Protein AF-A0A1I7K9X9-F1 (afdb_monomer)

Sequence (242 aa):
MPTDGFVRMVQQILVDQAADRLVEQGVRVTVASLGDALRRDGGGAAKGVAVRDLGALLADWKCRRRYREHLAVLDLPEDLERVLATVATALAASRPHVGDGIETGSSGSDGDRHPAGWPTSTHDRLAAMADDIGALREQVAALSQSRSKPPKTKREGRKRGLAAVMARLFWDRMMQHFVEAIRKEGPKTASELLATLDADALEMAESAFERIDTSLIAEKVGERVRRKNYFRQTPDGRYDAL

Structure (mmCIF, N/CA/C/O backbone):
data_AF-A0A1I7K9X9-F1
#
_entry.id   AF-A0A1I7K9X9-F1
#
loop_
_atom_site.group_PDB
_atom_site.id
_atom_site.type_symbol
_atom_site.label_atom_id
_atom_site.label_alt_id
_atom_site.label_comp_id
_atom_site.label_asym_id
_atom_site.label_entity_id
_atom_site.label_seq_id
_atom_site.pdbx_PDB_ins_code
_atom_site.Cartn_x
_atom_site.Cartn_y
_atom_site.Cartn_z
_atom_site.occupancy
_atom_site.B_iso_or_equiv
_atom_site.auth_seq_id
_atom_site.auth_comp_id
_atom_site.auth_asym_id
_atom_site.auth_atom_id
_atom_site.pdbx_PDB_model_num
ATOM 1 N N . MET A 1 1 ? 25.439 36.319 -22.323 1.00 55.12 1 MET A N 1
ATOM 2 C CA . MET A 1 1 ? 25.864 34.914 -22.475 1.00 55.12 1 MET A CA 1
ATOM 3 C C . MET A 1 1 ? 25.050 34.093 -21.491 1.00 55.12 1 MET A C 1
ATOM 5 O O . MET A 1 1 ? 25.316 34.209 -20.300 1.00 55.12 1 MET A O 1
ATOM 9 N N . PRO A 1 2 ? 23.989 33.394 -21.927 1.00 54.31 2 PRO A N 1
ATOM 10 C CA . PRO A 1 2 ? 23.280 32.475 -21.045 1.00 54.31 2 PRO A CA 1
ATOM 11 C C . PRO A 1 2 ? 24.282 31.438 -20.535 1.00 54.31 2 PRO A C 1
ATOM 13 O O . PRO A 1 2 ? 25.062 30.882 -21.305 1.00 54.31 2 PRO A O 1
ATOM 16 N N . THR A 1 3 ? 24.326 31.269 -19.221 1.00 79.94 3 THR A N 1
ATOM 17 C CA . THR A 1 3 ? 25.227 30.337 -18.554 1.00 79.94 3 THR A CA 1
ATOM 18 C C . THR A 1 3 ? 24.854 28.914 -18.958 1.00 79.94 3 THR A C 1
ATOM 20 O O . THR A 1 3 ? 23.684 28.536 -18.918 1.00 79.94 3 THR A O 1
ATOM 23 N N . ASP A 1 4 ? 25.850 28.121 -19.344 1.00 85.12 4 ASP A N 1
ATOM 24 C CA . ASP A 1 4 ? 25.715 26.727 -19.799 1.00 85.12 4 ASP A CA 1
ATOM 25 C C . ASP A 1 4 ? 24.863 25.862 -18.835 1.00 85.12 4 ASP A C 1
ATOM 27 O O . ASP A 1 4 ? 24.072 25.007 -19.234 1.00 85.12 4 ASP A O 1
ATOM 31 N N . GLY A 1 5 ? 24.909 26.187 -17.537 1.00 85.88 5 GLY A N 1
ATOM 32 C CA . GLY A 1 5 ? 24.081 25.555 -16.508 1.00 85.88 5 GLY A CA 1
ATOM 33 C C . GLY A 1 5 ? 22.568 25.767 -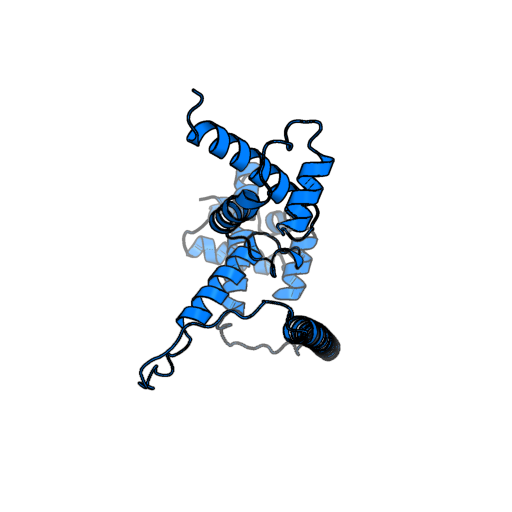16.662 1.00 85.88 5 GLY A C 1
ATOM 34 O O . GLY A 1 5 ? 21.803 24.849 -16.372 1.00 85.88 5 GLY A O 1
ATOM 35 N N . PHE A 1 6 ? 22.111 26.930 -17.142 1.00 86.00 6 PHE A N 1
ATOM 36 C CA . PHE A 1 6 ? 20.676 27.187 -17.326 1.00 86.00 6 PHE A CA 1
ATOM 37 C C . PHE A 1 6 ? 20.097 26.327 -18.454 1.00 86.00 6 PHE A C 1
ATOM 39 O O . PHE A 1 6 ? 19.026 25.743 -18.301 1.00 86.00 6 PHE A O 1
ATOM 46 N N . VAL A 1 7 ? 20.837 26.191 -19.559 1.00 86.44 7 VAL A N 1
ATOM 47 C CA . VAL A 1 7 ? 20.440 25.340 -20.690 1.00 86.44 7 VAL A CA 1
ATOM 48 C C . VAL A 1 7 ? 20.335 23.887 -20.238 1.00 86.44 7 VAL A C 1
ATOM 50 O O . VAL A 1 7 ? 19.305 23.250 -20.458 1.00 86.44 7 VAL A O 1
ATOM 53 N N . ARG A 1 8 ? 21.346 23.388 -19.518 1.00 88.94 8 ARG A N 1
ATOM 54 C CA . ARG A 1 8 ? 21.348 22.020 -18.989 1.00 88.94 8 ARG A CA 1
ATOM 55 C C . ARG A 1 8 ? 20.187 21.753 -18.028 1.00 88.94 8 ARG A C 1
ATOM 57 O O . ARG A 1 8 ? 19.584 20.686 -18.090 1.00 88.94 8 ARG A O 1
ATOM 64 N N . MET A 1 9 ? 19.841 22.714 -17.170 1.00 90.75 9 MET A N 1
ATOM 65 C CA . MET A 1 9 ? 18.712 22.584 -16.242 1.00 90.75 9 MET A CA 1
ATOM 66 C C . MET A 1 9 ? 17.378 22.445 -16.987 1.00 90.75 9 MET A C 1
ATOM 68 O O . MET A 1 9 ? 16.588 21.558 -16.673 1.00 90.75 9 MET A O 1
ATOM 72 N N . VAL A 1 10 ? 17.141 23.279 -18.003 1.00 88.44 10 VAL A N 1
ATOM 73 C CA . VAL A 1 10 ? 15.918 23.207 -18.820 1.00 88.44 10 VAL A CA 1
ATOM 74 C C . VAL A 1 10 ? 15.846 21.881 -19.581 1.00 88.44 10 VAL A C 1
ATOM 76 O O . VAL A 1 10 ? 14.793 21.246 -19.608 1.00 88.44 10 VAL A O 1
ATOM 79 N N . GLN A 1 11 ? 16.964 21.419 -20.148 1.00 89.50 11 GLN A N 1
ATOM 80 C CA . GLN A 1 11 ? 17.027 20.122 -20.826 1.00 89.50 11 GLN A CA 1
ATOM 81 C C . GLN A 1 11 ? 16.736 18.956 -19.871 1.00 89.50 11 GLN A C 1
ATOM 83 O O . GLN A 1 11 ? 16.007 18.040 -20.248 1.00 89.50 11 GLN A O 1
ATOM 88 N N . GLN A 1 12 ? 17.246 18.999 -18.635 1.00 93.25 12 GLN A N 1
ATOM 89 C CA . GLN A 1 12 ? 16.964 17.972 -17.630 1.00 93.25 12 GLN A CA 1
ATOM 90 C C . GLN A 1 12 ? 15.470 17.911 -17.292 1.00 93.25 12 GLN A C 1
ATOM 92 O O . GLN A 1 12 ? 14.914 16.822 -17.249 1.00 93.25 12 GLN A O 1
ATOM 97 N N . ILE A 1 13 ? 14.800 19.056 -17.116 1.00 91.50 13 ILE A N 1
ATOM 98 C CA . ILE A 1 13 ? 13.355 19.095 -16.823 1.00 91.50 13 ILE A CA 1
ATOM 99 C C . ILE A 1 13 ? 12.547 18.449 -17.956 1.00 91.50 13 ILE A C 1
ATOM 101 O O . ILE A 1 13 ? 11.635 17.666 -17.696 1.00 91.50 13 ILE A O 1
ATOM 105 N N . LEU A 1 14 ? 12.894 18.739 -19.213 1.00 91.88 14 LEU A N 1
ATOM 106 C CA . LEU A 1 14 ? 12.217 18.150 -20.373 1.00 91.88 14 LEU A CA 1
ATOM 107 C C . LEU A 1 14 ? 12.441 16.635 -20.462 1.00 91.88 14 LEU A C 1
ATOM 109 O O . LEU A 1 14 ? 11.503 15.889 -20.746 1.00 91.88 14 LEU A O 1
ATOM 113 N N . VAL A 1 15 ? 13.671 16.180 -20.204 1.00 93.56 15 VAL A N 1
ATOM 114 C CA . VAL A 1 15 ? 14.010 14.751 -20.161 1.00 93.56 15 VAL A CA 1
ATOM 115 C C . VAL A 1 15 ? 13.249 14.046 -19.044 1.00 93.56 15 VAL A C 1
ATOM 117 O O . VAL A 1 15 ? 12.669 12.994 -19.300 1.00 93.56 15 VAL A O 1
ATOM 120 N N . ASP A 1 16 ? 13.192 14.637 -17.851 1.00 94.44 16 ASP A N 1
ATOM 121 C CA . ASP A 1 16 ? 12.472 14.084 -16.705 1.00 94.44 16 ASP A CA 1
ATOM 122 C C . ASP A 1 16 ? 10.983 13.900 -17.032 1.00 94.44 16 ASP A C 1
ATOM 124 O O . ASP A 1 16 ? 10.448 12.807 -16.878 1.00 94.44 16 ASP A O 1
ATOM 128 N N . GLN A 1 17 ? 10.331 14.932 -17.577 1.00 94.00 17 GLN A N 1
ATOM 129 C CA . GLN A 1 17 ? 8.909 14.886 -17.937 1.00 94.00 17 GLN A CA 1
ATOM 130 C C . GLN A 1 17 ? 8.592 13.879 -19.047 1.00 94.00 17 GLN A C 1
ATOM 132 O O . GLN A 1 17 ? 7.523 13.266 -19.049 1.00 94.00 17 GLN A O 1
ATOM 137 N N . ALA A 1 18 ? 9.477 13.739 -20.036 1.00 94.06 18 ALA A N 1
ATOM 138 C CA . ALA A 1 18 ? 9.298 12.765 -21.106 1.00 94.06 18 ALA A CA 1
ATOM 139 C C . ALA A 1 18 ? 9.543 11.332 -20.607 1.00 94.06 18 ALA A C 1
ATOM 141 O O . ALA A 1 18 ? 8.810 10.418 -20.982 1.00 94.06 18 ALA A O 1
ATOM 142 N N . ALA A 1 19 ? 10.534 11.134 -19.737 1.00 94.38 19 ALA A N 1
ATOM 143 C CA . ALA A 1 19 ? 10.824 9.842 -19.130 1.00 94.38 19 ALA A CA 1
ATOM 144 C C . ALA A 1 19 ? 9.698 9.387 -18.192 1.00 94.38 19 ALA A C 1
ATOM 146 O O . ALA A 1 19 ? 9.257 8.246 -18.303 1.00 94.38 19 ALA A O 1
ATOM 147 N N . ASP A 1 20 ? 9.180 10.275 -17.340 1.00 92.56 20 ASP A N 1
ATOM 148 C CA . ASP A 1 20 ? 8.067 9.970 -16.434 1.00 92.56 20 ASP A CA 1
ATOM 149 C C . ASP A 1 20 ? 6.805 9.568 -17.223 1.00 92.56 20 ASP A C 1
ATOM 151 O O . ASP A 1 20 ? 6.192 8.547 -16.922 1.00 92.56 20 ASP A O 1
ATOM 155 N N . ARG A 1 21 ? 6.480 10.271 -18.319 1.00 92.62 21 ARG A N 1
ATOM 156 C CA . ARG A 1 21 ? 5.357 9.892 -19.199 1.00 92.62 21 ARG A CA 1
ATOM 157 C C . ARG A 1 21 ? 5.549 8.542 -19.886 1.00 92.62 21 ARG A C 1
ATOM 159 O O . ARG A 1 21 ? 4.581 7.809 -20.066 1.00 92.62 21 ARG A O 1
ATOM 166 N N . LEU A 1 22 ? 6.776 8.190 -20.275 1.00 92.62 22 LEU A N 1
ATOM 167 C CA . LEU A 1 22 ? 7.060 6.853 -20.807 1.00 92.62 22 LEU A CA 1
ATOM 168 C C . LEU A 1 22 ? 6.825 5.772 -19.744 1.00 92.62 22 LEU A C 1
ATOM 170 O O . LEU A 1 22 ? 6.282 4.722 -20.080 1.00 92.62 22 LEU A O 1
ATOM 174 N N . VAL A 1 23 ? 7.175 6.040 -18.480 1.00 88.81 23 VAL A N 1
ATOM 175 C CA . VAL A 1 23 ? 6.878 5.135 -17.358 1.00 88.81 23 VAL A CA 1
ATOM 176 C C . VAL A 1 23 ? 5.372 4.993 -17.149 1.00 88.81 23 VAL A C 1
ATOM 178 O O . VAL A 1 23 ? 4.895 3.867 -17.072 1.00 88.81 23 VAL A O 1
ATOM 181 N N . GLU A 1 24 ? 4.616 6.093 -17.134 1.00 85.31 24 GLU A N 1
ATOM 182 C CA . GLU A 1 24 ? 3.146 6.071 -17.010 1.00 85.31 24 GLU A CA 1
ATOM 183 C C . GLU A 1 24 ? 2.466 5.275 -18.136 1.00 85.31 24 GLU A C 1
ATOM 185 O O . GLU A 1 24 ? 1.422 4.665 -17.934 1.00 85.31 24 GLU A O 1
ATOM 190 N N . GLN A 1 25 ? 3.067 5.252 -19.327 1.00 85.44 25 GLN A N 1
ATOM 191 C CA . GLN A 1 25 ? 2.587 4.479 -20.476 1.00 85.44 25 GLN A CA 1
ATOM 192 C C . GLN A 1 25 ? 3.047 3.011 -20.466 1.00 85.44 25 GLN A C 1
ATOM 194 O O . GLN A 1 25 ? 2.749 2.277 -21.410 1.00 85.44 25 GLN A O 1
ATOM 199 N N . GLY A 1 26 ? 3.820 2.582 -19.463 1.00 83.88 26 GLY A N 1
ATOM 200 C CA . GLY A 1 26 ? 4.415 1.244 -19.411 1.00 83.88 26 GLY A CA 1
ATOM 201 C C . GLY A 1 26 ? 5.487 1.000 -20.483 1.00 83.88 26 GLY A C 1
ATOM 202 O O . GLY A 1 26 ? 5.823 -0.143 -20.792 1.00 83.88 26 GLY A O 1
ATOM 203 N N . VAL A 1 27 ? 6.038 2.058 -21.088 1.00 89.31 27 VAL A N 1
ATOM 204 C CA . VAL A 1 27 ? 7.073 1.964 -22.122 1.00 89.31 27 VAL A CA 1
ATOM 205 C C . VAL A 1 27 ? 8.454 2.018 -21.473 1.00 89.31 27 VAL A C 1
ATOM 207 O O . VAL A 1 27 ? 8.768 2.893 -20.667 1.00 89.31 27 VAL A O 1
ATOM 210 N N . ARG A 1 28 ? 9.346 1.102 -21.867 1.00 89.31 28 ARG A N 1
ATOM 211 C CA . ARG A 1 28 ? 10.730 1.089 -21.369 1.00 89.31 28 ARG A CA 1
ATOM 212 C C . ARG A 1 28 ? 11.442 2.405 -21.698 1.00 89.31 28 ARG A C 1
ATOM 214 O O . ARG A 1 28 ? 11.520 2.803 -22.864 1.00 89.31 28 ARG A O 1
ATOM 221 N N . VAL A 1 29 ? 12.043 3.037 -20.687 1.00 93.75 29 VAL A N 1
ATOM 222 C CA . VAL A 1 29 ? 12.778 4.301 -20.851 1.00 93.75 29 VAL A CA 1
ATOM 223 C C . VAL A 1 29 ? 14.204 4.030 -21.344 1.00 93.75 29 VAL A C 1
ATOM 225 O O . VAL A 1 29 ? 15.118 3.666 -20.593 1.00 93.75 29 VAL A O 1
ATOM 228 N N . THR A 1 30 ? 14.397 4.213 -22.646 1.00 93.88 30 THR A N 1
ATOM 229 C CA . THR A 1 30 ? 15.671 4.077 -23.362 1.00 93.88 30 THR A CA 1
ATOM 230 C C . THR A 1 30 ? 15.998 5.391 -24.064 1.00 93.88 30 THR A C 1
ATOM 232 O O . THR A 1 30 ? 15.112 6.214 -24.271 1.00 93.88 30 THR A O 1
ATOM 235 N N . VAL A 1 31 ? 17.254 5.596 -24.477 1.00 93.88 31 VAL A N 1
ATOM 236 C CA . VAL A 1 31 ? 17.629 6.798 -25.251 1.00 93.88 31 VAL A CA 1
ATOM 237 C C . VAL A 1 31 ? 16.802 6.906 -26.540 1.00 93.88 31 VAL A C 1
ATOM 239 O O . VAL A 1 31 ? 16.407 8.004 -26.920 1.00 93.88 31 VAL A O 1
ATOM 242 N N . ALA A 1 32 ? 16.483 5.772 -27.174 1.00 92.62 32 ALA A N 1
ATOM 243 C CA . ALA A 1 32 ? 15.662 5.724 -28.381 1.00 92.62 32 ALA A CA 1
ATOM 244 C C . ALA A 1 32 ? 14.201 6.124 -28.110 1.00 92.62 32 ALA A C 1
ATOM 246 O O . ALA A 1 32 ? 13.708 7.063 -28.729 1.00 92.62 32 ALA A O 1
ATOM 247 N N . SER A 1 33 ? 13.533 5.477 -27.145 1.00 93.75 33 SER A N 1
ATOM 248 C CA . SER A 1 33 ? 12.134 5.790 -26.805 1.00 93.75 33 SER A CA 1
ATOM 249 C C . SER A 1 33 ? 11.966 7.210 -26.263 1.00 93.75 33 SER A C 1
ATOM 251 O O . SER A 1 33 ? 10.996 7.883 -26.604 1.00 93.75 33 SER A O 1
ATOM 253 N N . LEU A 1 34 ? 12.941 7.703 -25.495 1.00 93.94 34 LEU A N 1
ATOM 254 C CA . LEU A 1 34 ? 12.992 9.088 -25.036 1.00 93.94 34 LEU A CA 1
ATOM 255 C C . LEU A 1 34 ? 13.187 10.065 -26.204 1.00 93.94 34 LEU A C 1
ATOM 257 O O . LEU A 1 34 ? 12.490 11.071 -26.284 1.00 93.94 34 LEU A O 1
ATOM 261 N N . GLY A 1 35 ? 14.092 9.761 -27.138 1.00 91.94 35 GLY A N 1
ATOM 262 C CA . GLY A 1 35 ? 14.296 10.561 -28.346 1.00 91.94 35 GLY A CA 1
ATOM 263 C C . GLY A 1 35 ? 13.064 10.595 -29.256 1.00 91.94 35 GLY A C 1
ATOM 264 O O . GLY A 1 35 ? 12.784 11.618 -29.878 1.00 91.94 35 GLY A O 1
ATOM 265 N N . ASP A 1 36 ? 12.300 9.506 -29.323 1.00 92.19 36 ASP A N 1
ATOM 266 C CA . ASP A 1 36 ? 11.028 9.454 -30.046 1.00 92.19 36 ASP A CA 1
ATOM 267 C C . ASP A 1 36 ? 9.938 10.262 -29.339 1.00 92.19 36 ASP A C 1
ATOM 269 O O . ASP A 1 36 ? 9.233 11.029 -29.995 1.00 92.19 36 ASP A O 1
ATOM 273 N N . ALA A 1 37 ? 9.825 10.146 -28.013 1.00 92.88 37 ALA A N 1
ATOM 274 C CA . ALA A 1 37 ? 8.880 10.924 -27.213 1.00 92.88 37 ALA A CA 1
ATOM 275 C C . ALA A 1 37 ? 9.148 12.432 -27.337 1.00 92.88 37 ALA A C 1
ATOM 277 O O . ALA A 1 37 ? 8.249 13.198 -27.676 1.00 92.88 37 ALA A O 1
ATOM 278 N N . LEU A 1 38 ? 10.409 12.850 -27.189 1.00 91.69 38 LEU A N 1
ATOM 279 C CA . LEU A 1 38 ? 10.818 14.248 -27.342 1.00 91.69 38 LEU A CA 1
ATOM 280 C C . LEU A 1 38 ? 10.579 14.779 -28.762 1.00 91.69 38 LEU A C 1
ATOM 282 O O . LEU A 1 38 ? 10.249 15.952 -28.923 1.00 91.69 38 LEU A O 1
ATOM 286 N N . ARG A 1 39 ? 10.706 13.936 -29.796 1.00 89.75 39 ARG A N 1
ATOM 287 C CA . ARG A 1 39 ? 10.372 14.310 -31.181 1.00 89.75 39 ARG A CA 1
ATOM 288 C C . ARG A 1 39 ? 8.870 14.471 -31.409 1.00 89.75 39 ARG A C 1
ATOM 290 O O . ARG A 1 39 ? 8.489 15.340 -32.188 1.00 89.75 39 ARG A O 1
ATOM 297 N N . ARG A 1 40 ? 8.031 13.660 -30.756 1.00 88.31 40 ARG A N 1
ATOM 298 C CA . ARG A 1 40 ? 6.563 13.767 -30.851 1.00 88.31 40 ARG A CA 1
ATOM 299 C C . ARG A 1 40 ? 6.019 14.981 -30.101 1.00 88.31 40 ARG A C 1
ATOM 301 O O . ARG A 1 40 ? 5.161 15.673 -30.632 1.00 88.31 40 ARG A O 1
ATOM 308 N N . ASP A 1 41 ? 6.534 15.246 -28.903 1.00 83.75 41 ASP A N 1
ATOM 309 C CA . ASP A 1 41 ? 6.085 16.363 -28.061 1.00 83.75 41 ASP A CA 1
ATOM 310 C C . ASP A 1 41 ? 6.680 17.710 -28.493 1.00 83.75 41 ASP A C 1
ATOM 312 O O . ASP A 1 41 ? 6.104 18.778 -28.285 1.00 83.75 41 ASP A O 1
ATOM 316 N N . GLY A 1 42 ? 7.878 17.669 -29.071 1.00 65.62 42 GLY A N 1
ATOM 317 C CA . GLY A 1 42 ? 8.694 18.835 -29.348 1.00 65.62 42 GLY A CA 1
ATOM 318 C C . GLY A 1 42 ? 8.409 19.475 -30.697 1.00 65.62 42 GLY A C 1
ATOM 319 O O . GLY A 1 42 ? 9.255 19.428 -31.591 1.00 65.62 42 GLY A O 1
ATOM 320 N N . GLY A 1 43 ? 7.295 20.194 -30.813 1.00 56.88 43 GLY A N 1
ATOM 321 C CA . GLY A 1 43 ? 7.157 21.276 -31.792 1.00 56.88 43 GLY A CA 1
ATOM 322 C C . GLY A 1 43 ? 8.161 22.401 -31.492 1.00 56.88 43 GLY A C 1
ATOM 323 O O . GLY A 1 43 ? 7.834 23.381 -30.838 1.00 56.88 43 GLY A O 1
ATOM 324 N N . GLY A 1 44 ? 9.424 22.244 -31.900 1.00 60.78 44 GLY A N 1
ATOM 325 C CA . GLY A 1 44 ? 10.476 23.270 -31.820 1.00 60.78 44 GLY A CA 1
ATOM 326 C C . GLY A 1 44 ? 11.324 23.289 -30.539 1.00 60.78 44 GLY A C 1
ATOM 327 O O . GLY A 1 44 ? 12.537 23.464 -30.641 1.00 60.78 44 GLY A O 1
ATOM 328 N N . ALA A 1 45 ? 10.753 23.045 -29.354 1.00 60.34 45 ALA A N 1
ATOM 329 C CA . ALA A 1 45 ? 11.488 23.141 -28.078 1.00 60.34 45 ALA A CA 1
ATOM 330 C C . ALA A 1 45 ? 12.507 22.003 -27.841 1.00 60.34 45 ALA A C 1
ATOM 332 O O . ALA A 1 45 ? 13.551 22.218 -27.230 1.00 60.34 45 ALA A O 1
ATOM 333 N N . ALA A 1 46 ? 12.259 20.806 -28.383 1.00 61.34 46 ALA A N 1
ATOM 334 C CA . ALA A 1 46 ? 13.178 19.666 -28.267 1.00 61.34 46 ALA A CA 1
ATOM 335 C C . ALA A 1 46 ? 14.393 19.752 -29.211 1.00 61.34 46 ALA A C 1
ATOM 337 O O . ALA A 1 46 ? 15.325 18.958 -29.100 1.00 61.34 46 ALA A O 1
ATOM 338 N N . LYS A 1 47 ? 14.418 20.732 -30.129 1.00 68.25 47 LYS A N 1
ATOM 339 C CA . LYS A 1 47 ? 15.463 20.877 -31.158 1.00 68.25 47 LYS A CA 1
ATOM 340 C C . LYS A 1 47 ? 16.848 21.209 -30.577 1.00 68.25 47 LYS A C 1
ATOM 342 O O . LYS A 1 47 ? 17.837 21.144 -31.298 1.00 68.25 47 LYS A O 1
ATOM 347 N N . GLY A 1 48 ? 16.911 21.561 -29.291 1.00 66.38 48 GLY A N 1
ATOM 348 C CA . GLY A 1 48 ? 18.139 21.924 -28.586 1.00 66.38 48 GLY A CA 1
ATOM 349 C C . GLY A 1 48 ? 18.777 20.816 -27.746 1.00 66.38 48 GLY A C 1
ATOM 350 O O . GLY A 1 48 ? 19.860 21.050 -27.220 1.00 66.38 48 GLY A O 1
ATOM 351 N N . VAL A 1 49 ? 18.155 19.641 -27.579 1.00 72.62 49 VAL A N 1
ATOM 352 C CA . VAL A 1 49 ? 18.799 18.538 -26.843 1.00 72.62 49 VAL A CA 1
ATOM 353 C C . VAL A 1 49 ? 19.645 17.741 -27.827 1.00 72.62 49 VAL A C 1
ATOM 355 O O . VAL A 1 49 ? 19.118 16.995 -28.654 1.00 72.62 49 VAL A O 1
ATOM 358 N N . ALA A 1 50 ? 20.966 17.907 -27.772 1.00 78.25 50 ALA A N 1
ATOM 359 C CA . ALA A 1 50 ? 21.850 17.093 -28.588 1.00 78.25 50 ALA A CA 1
ATOM 360 C C . ALA A 1 50 ? 21.698 15.621 -28.181 1.00 78.25 50 ALA A C 1
ATOM 362 O O . ALA A 1 50 ? 21.730 15.278 -26.999 1.00 78.25 50 ALA A O 1
ATOM 363 N N . VAL A 1 51 ? 21.583 14.728 -29.169 1.00 77.88 51 VAL A N 1
ATOM 364 C CA . VAL A 1 51 ? 21.462 13.275 -28.935 1.00 77.88 51 VAL A CA 1
ATOM 365 C C . VAL A 1 51 ? 22.613 12.740 -28.076 1.00 77.88 51 VAL A C 1
ATOM 367 O O . VAL A 1 51 ? 22.440 11.799 -27.306 1.00 77.88 51 VAL A O 1
ATOM 370 N N . ARG A 1 52 ? 23.775 13.393 -28.163 1.00 82.00 52 ARG A N 1
ATOM 371 C CA . ARG A 1 52 ? 24.963 13.097 -27.364 1.00 82.00 52 ARG A CA 1
ATOM 372 C C . ARG A 1 52 ? 24.752 13.306 -25.857 1.00 82.00 52 ARG A C 1
ATOM 374 O O . ARG A 1 52 ? 25.291 12.529 -25.075 1.00 82.00 52 ARG A O 1
ATOM 381 N N . ASP A 1 53 ? 23.951 14.292 -25.460 1.00 87.44 53 ASP A N 1
ATOM 382 C CA . ASP A 1 53 ? 23.762 14.667 -24.051 1.00 87.44 53 ASP A CA 1
ATOM 383 C C . ASP A 1 53 ? 22.600 13.910 -23.391 1.00 87.44 53 ASP A C 1
ATOM 385 O O . ASP A 1 53 ? 22.577 13.742 -22.169 1.00 87.44 53 ASP A O 1
ATOM 389 N N . LEU A 1 54 ? 21.674 13.365 -24.193 1.00 90.38 54 LEU A N 1
ATOM 390 C CA . LEU A 1 54 ? 20.536 12.572 -23.711 1.00 90.38 54 LEU A CA 1
ATOM 391 C C . LEU A 1 54 ? 20.961 11.398 -22.824 1.00 90.38 54 LEU A C 1
ATOM 393 O O . LEU A 1 54 ? 20.281 11.097 -21.847 1.00 90.38 54 LEU A O 1
ATOM 397 N N . GLY A 1 55 ? 22.085 10.747 -23.136 1.00 92.81 55 GLY A N 1
ATOM 398 C CA . GLY A 1 55 ? 22.581 9.617 -22.349 1.00 92.81 55 GLY A CA 1
ATOM 399 C C . GLY A 1 55 ? 22.911 9.999 -20.904 1.00 92.81 55 GLY A C 1
ATOM 400 O O . GLY A 1 55 ? 22.527 9.286 -19.979 1.00 92.81 55 GLY A O 1
ATOM 401 N N . ALA A 1 56 ? 23.571 11.143 -20.702 1.00 93.50 56 ALA A N 1
ATOM 402 C CA . ALA A 1 56 ? 23.952 11.617 -19.374 1.00 93.50 56 ALA A CA 1
ATOM 403 C C . ALA A 1 56 ? 22.735 12.097 -18.569 1.00 93.50 56 ALA A C 1
ATOM 405 O O . ALA A 1 56 ? 22.593 11.735 -17.402 1.00 93.50 56 ALA A O 1
ATOM 406 N N . LEU A 1 57 ? 21.833 12.854 -19.205 1.00 94.19 57 LEU A N 1
ATOM 407 C CA . LEU A 1 57 ? 20.602 13.342 -18.569 1.00 94.19 57 LEU A CA 1
ATOM 408 C C . LEU A 1 57 ? 19.670 12.183 -18.178 1.00 94.19 57 LEU A C 1
ATOM 410 O O . LEU A 1 57 ? 19.079 12.193 -17.097 1.00 94.19 57 LEU A O 1
ATOM 414 N N . LEU A 1 58 ? 19.577 11.151 -19.026 1.00 94.62 58 LEU A N 1
ATOM 415 C CA . LEU A 1 58 ? 18.799 9.949 -18.733 1.00 94.62 58 LEU A CA 1
ATOM 416 C C . LEU A 1 58 ? 19.427 9.121 -17.606 1.00 94.62 58 LEU A C 1
ATOM 418 O O . LEU A 1 58 ? 18.702 8.594 -16.765 1.00 94.62 58 LEU A O 1
ATOM 422 N N . ALA A 1 59 ? 20.755 8.984 -17.574 1.00 92.44 59 ALA A N 1
ATOM 423 C CA . ALA A 1 59 ? 21.440 8.281 -16.491 1.00 92.44 59 ALA A CA 1
ATOM 424 C C . ALA A 1 59 ? 21.205 8.967 -15.135 1.00 92.44 59 ALA A C 1
ATOM 426 O O . ALA A 1 59 ? 20.920 8.286 -14.148 1.00 92.44 59 ALA A O 1
ATOM 427 N N . ASP A 1 60 ? 21.254 1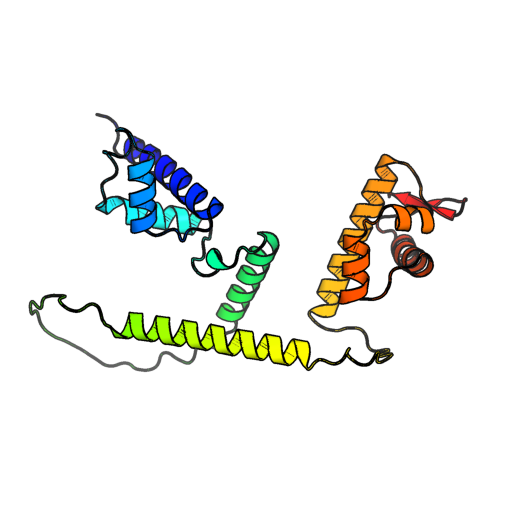0.303 -15.104 1.00 93.56 60 ASP A N 1
ATOM 428 C CA . ASP A 1 60 ? 20.929 11.094 -13.915 1.00 93.56 60 ASP A CA 1
ATOM 429 C C . ASP A 1 60 ? 19.479 10.872 -13.457 1.00 93.56 60 ASP A C 1
ATOM 431 O O . ASP A 1 60 ? 19.239 10.536 -12.295 1.00 93.56 60 ASP A O 1
ATOM 435 N N . TRP A 1 61 ? 18.514 10.947 -14.382 1.00 95.12 61 TRP A N 1
ATOM 436 C CA . TRP A 1 61 ? 17.106 10.659 -14.087 1.00 95.12 61 TRP A CA 1
ATOM 437 C C . TRP A 1 61 ? 16.913 9.238 -13.533 1.00 95.12 61 TRP A C 1
ATOM 439 O O . TRP A 1 61 ? 16.283 9.068 -12.486 1.00 95.12 61 TRP A O 1
ATOM 449 N N . LYS A 1 62 ? 17.519 8.215 -14.163 1.00 93.88 62 LYS A N 1
ATOM 450 C CA . LYS A 1 62 ? 17.440 6.816 -13.698 1.00 93.88 62 LYS A CA 1
ATOM 451 C C . LYS A 1 62 ? 17.985 6.664 -12.281 1.00 93.88 62 LYS A C 1
ATOM 453 O O . LYS A 1 62 ? 17.391 5.952 -11.473 1.00 93.88 62 LYS A O 1
ATOM 458 N N . CYS A 1 63 ? 19.088 7.342 -11.971 1.00 91.62 63 CYS A N 1
ATOM 459 C CA . CYS A 1 63 ? 19.687 7.339 -10.642 1.00 91.62 63 CYS A CA 1
ATOM 460 C C . CYS A 1 63 ? 18.755 7.985 -9.604 1.00 91.62 63 CYS A C 1
ATOM 462 O O . CYS A 1 63 ? 18.427 7.353 -8.597 1.00 91.62 63 CYS A O 1
ATOM 464 N N . ARG A 1 64 ? 18.255 9.201 -9.878 1.00 90.75 64 ARG A N 1
ATOM 465 C CA . ARG A 1 64 ? 17.355 9.941 -8.974 1.00 90.75 64 ARG A CA 1
ATOM 466 C C . ARG A 1 64 ? 16.047 9.200 -8.708 1.00 90.75 64 ARG A C 1
ATOM 468 O O . ARG A 1 64 ? 15.612 9.128 -7.562 1.00 90.75 64 ARG A O 1
ATOM 475 N N . ARG A 1 65 ? 15.449 8.608 -9.745 1.00 86.44 65 ARG A N 1
ATOM 476 C CA . ARG A 1 65 ? 14.205 7.827 -9.650 1.00 86.44 65 ARG A CA 1
ATOM 477 C C . ARG A 1 65 ? 14.416 6.382 -9.193 1.00 86.44 65 ARG A C 1
ATOM 479 O O . ARG A 1 65 ? 13.439 5.670 -9.013 1.00 86.44 65 ARG A O 1
ATOM 486 N N . ARG A 1 66 ? 15.667 5.936 -9.005 1.00 86.56 66 ARG A N 1
ATOM 487 C CA . ARG A 1 66 ? 16.031 4.527 -8.740 1.00 86.56 66 ARG A CA 1
ATOM 488 C C . ARG A 1 66 ? 15.436 3.547 -9.757 1.00 86.56 66 ARG A C 1
ATOM 490 O O . ARG A 1 66 ? 15.186 2.387 -9.435 1.00 86.56 66 ARG A O 1
ATOM 497 N N . TYR A 1 67 ? 15.249 4.013 -10.986 1.00 82.75 67 TYR A N 1
ATOM 498 C CA . TYR A 1 67 ? 14.566 3.282 -12.040 1.00 82.75 67 TYR A CA 1
ATOM 499 C C . TYR A 1 67 ? 15.321 2.000 -12.393 1.00 82.75 67 TYR A C 1
ATOM 501 O O . TYR A 1 67 ? 16.501 2.037 -12.764 1.00 82.75 67 TYR A O 1
ATOM 509 N N . ARG A 1 68 ? 14.634 0.856 -12.326 1.00 80.75 68 ARG A N 1
ATOM 510 C CA . ARG A 1 68 ? 15.162 -0.431 -12.787 1.00 80.75 68 ARG A CA 1
ATOM 511 C C . ARG A 1 68 ? 14.378 -0.910 -13.997 1.00 80.75 68 ARG A C 1
ATOM 513 O O . ARG A 1 68 ? 13.202 -1.236 -13.905 1.00 80.75 68 ARG A O 1
ATOM 520 N N . GLU A 1 69 ? 15.069 -1.019 -15.130 1.00 76.62 69 GLU A N 1
ATOM 521 C CA . GLU A 1 69 ? 14.466 -1.370 -16.427 1.00 76.62 69 GLU A CA 1
ATOM 522 C C . GLU A 1 69 ? 13.657 -2.674 -16.408 1.00 76.62 69 GLU A C 1
ATOM 524 O O . GLU A 1 69 ? 12.675 -2.791 -17.129 1.00 76.62 69 GLU A O 1
ATOM 529 N N . HIS A 1 70 ? 14.057 -3.645 -15.583 1.00 65.12 70 HIS A N 1
ATOM 530 C CA . HIS A 1 70 ? 13.374 -4.934 -15.448 1.00 65.12 70 HIS A CA 1
ATOM 531 C C . HIS A 1 70 ? 12.167 -4.898 -14.500 1.00 65.12 70 HIS A C 1
ATOM 533 O O . HIS A 1 70 ? 11.340 -5.800 -14.564 1.00 65.12 70 HIS A O 1
ATOM 539 N N . LEU A 1 71 ? 12.059 -3.889 -13.628 1.00 64.06 71 LEU A N 1
ATOM 540 C CA . LEU A 1 71 ? 10.913 -3.721 -12.727 1.00 64.06 71 LEU A CA 1
ATOM 541 C C . LEU A 1 71 ? 9.810 -2.888 -13.379 1.00 64.06 71 LEU A C 1
ATOM 543 O O . LEU A 1 71 ? 8.639 -3.194 -13.201 1.00 64.06 71 LEU A O 1
ATOM 547 N N . ALA A 1 72 ? 10.183 -1.927 -14.225 1.00 62.94 72 ALA A N 1
ATOM 548 C CA . ALA A 1 72 ? 9.233 -1.094 -14.960 1.00 62.94 72 ALA A CA 1
ATOM 549 C C . ALA A 1 72 ? 8.332 -1.880 -15.930 1.00 62.94 72 ALA A C 1
ATOM 551 O O . ALA A 1 72 ? 7.233 -1.444 -16.238 1.00 62.94 72 ALA A O 1
ATOM 552 N N . VAL A 1 73 ? 8.782 -3.044 -16.410 1.00 60.69 73 VAL A N 1
ATOM 553 C CA . VAL A 1 73 ? 7.981 -3.929 -17.280 1.00 60.69 73 VAL A CA 1
ATOM 554 C C . VAL A 1 73 ? 6.938 -4.725 -16.486 1.00 60.69 73 VAL A C 1
ATOM 556 O O . VAL A 1 73 ? 5.998 -5.258 -17.064 1.00 60.69 73 VAL A O 1
ATOM 559 N N . LEU A 1 74 ? 7.105 -4.847 -15.168 1.00 58.84 74 LEU A N 1
ATOM 560 C CA . LEU A 1 74 ? 6.277 -5.717 -14.334 1.00 58.84 74 LEU A CA 1
ATOM 561 C C . LEU A 1 74 ? 5.030 -5.021 -13.768 1.00 58.84 74 LEU A C 1
ATOM 563 O O . LEU A 1 74 ? 4.285 -5.688 -13.057 1.00 58.84 74 LEU A O 1
ATOM 567 N N . ASP A 1 75 ? 4.817 -3.735 -14.076 1.00 58.22 75 ASP A N 1
ATOM 568 C CA . ASP A 1 75 ? 3.694 -2.909 -13.590 1.00 58.22 75 ASP A CA 1
ATOM 569 C C . ASP A 1 75 ? 3.409 -3.135 -12.093 1.00 58.22 75 ASP A C 1
ATOM 571 O O . ASP A 1 75 ? 2.302 -3.440 -11.646 1.00 58.22 75 ASP A O 1
ATOM 575 N N . LEU A 1 76 ? 4.490 -3.126 -11.309 1.00 63.34 76 LEU A N 1
ATOM 576 C CA . LEU A 1 76 ? 4.443 -3.451 -9.893 1.00 63.34 76 LEU A CA 1
ATOM 577 C C . LEU A 1 76 ? 4.006 -2.214 -9.102 1.00 63.34 76 LEU A C 1
ATOM 579 O O . LEU A 1 76 ? 4.588 -1.146 -9.296 1.00 63.34 76 LEU A O 1
ATOM 583 N N . PRO A 1 77 ? 3.069 -2.351 -8.146 1.00 70.56 77 PRO A N 1
ATOM 584 C CA . PRO A 1 77 ? 2.769 -1.285 -7.198 1.00 70.56 77 PRO A CA 1
ATOM 585 C C . PRO A 1 77 ? 4.052 -0.787 -6.515 1.00 70.56 77 PRO A C 1
ATOM 587 O O . PRO A 1 77 ? 4.907 -1.598 -6.147 1.00 70.56 77 PRO A O 1
ATOM 590 N N . GLU A 1 78 ? 4.175 0.528 -6.307 1.00 58.91 78 GLU A N 1
ATOM 591 C CA . GLU A 1 78 ? 5.403 1.183 -5.812 1.00 58.91 78 GLU A CA 1
ATOM 592 C C . GLU A 1 78 ? 5.909 0.580 -4.483 1.00 58.91 78 GLU A C 1
ATOM 594 O O . GLU A 1 78 ? 7.113 0.435 -4.247 1.00 58.91 78 GLU A O 1
ATOM 599 N N . ASP A 1 79 ? 4.981 0.139 -3.631 1.00 63.19 79 ASP A N 1
ATOM 600 C CA . ASP A 1 79 ? 5.286 -0.546 -2.374 1.00 63.19 79 ASP A CA 1
ATOM 601 C C . ASP A 1 79 ? 6.009 -1.885 -2.593 1.00 63.19 79 ASP A C 1
ATOM 603 O O . ASP A 1 79 ? 6.928 -2.239 -1.848 1.00 63.19 79 ASP A O 1
ATOM 607 N N . LEU A 1 80 ? 5.637 -2.620 -3.641 1.00 67.00 80 LEU A N 1
ATOM 608 C CA . LEU A 1 80 ? 6.212 -3.916 -3.995 1.00 67.00 80 LEU A CA 1
ATOM 609 C C . LEU A 1 80 ? 7.574 -3.747 -4.674 1.00 67.00 80 LEU A C 1
ATOM 611 O O . LEU A 1 80 ? 8.506 -4.497 -4.371 1.00 67.00 80 LEU A O 1
ATOM 615 N N . GLU A 1 81 ? 7.733 -2.715 -5.506 1.00 65.56 81 GLU A N 1
ATOM 616 C CA . GLU A 1 81 ? 9.030 -2.338 -6.076 1.00 65.56 81 GLU A CA 1
ATOM 617 C C . GLU A 1 81 ? 10.039 -1.994 -4.970 1.00 65.56 81 GLU A C 1
ATOM 619 O O . GLU A 1 81 ? 11.174 -2.484 -4.975 1.00 65.56 81 GLU A O 1
ATOM 624 N N . ARG A 1 82 ? 9.610 -1.229 -3.957 1.00 70.88 82 ARG A N 1
ATOM 625 C CA . ARG A 1 82 ? 10.451 -0.857 -2.812 1.00 70.88 82 ARG A CA 1
ATOM 626 C C . ARG A 1 82 ? 10.902 -2.084 -2.018 1.00 70.88 82 ARG A C 1
ATOM 628 O O . ARG A 1 82 ? 12.085 -2.198 -1.697 1.00 70.88 82 ARG A O 1
ATOM 635 N N . VAL A 1 83 ? 9.996 -3.028 -1.755 1.00 71.38 83 VAL A N 1
ATOM 636 C CA . VAL A 1 83 ? 10.319 -4.286 -1.058 1.00 71.38 83 VAL A CA 1
ATOM 637 C C . VAL A 1 83 ? 11.295 -5.136 -1.875 1.00 71.38 83 VAL A C 1
ATOM 639 O O . VAL A 1 83 ? 12.294 -5.612 -1.330 1.00 71.38 83 VAL A O 1
ATOM 642 N N . LEU A 1 84 ? 11.067 -5.290 -3.181 1.00 67.38 84 LEU A N 1
ATOM 643 C CA . LEU A 1 84 ? 11.959 -6.052 -4.060 1.00 67.38 84 LEU A CA 1
ATOM 644 C C . LEU A 1 84 ? 13.346 -5.411 -4.166 1.00 67.38 84 LEU A C 1
ATOM 646 O O . LEU A 1 84 ? 14.350 -6.123 -4.123 1.00 67.38 84 LEU A O 1
ATOM 650 N N . ALA A 1 85 ? 13.428 -4.081 -4.225 1.00 66.81 85 ALA A N 1
ATOM 651 C CA . ALA A 1 85 ? 14.696 -3.360 -4.217 1.00 66.81 85 ALA A CA 1
ATOM 652 C C . ALA A 1 85 ? 15.477 -3.592 -2.911 1.00 66.81 85 ALA A C 1
ATOM 654 O O . ALA A 1 85 ? 16.687 -3.839 -2.950 1.00 66.81 85 ALA A O 1
ATOM 655 N N . THR A 1 86 ? 14.803 -3.577 -1.755 1.00 70.44 86 THR A N 1
ATOM 656 C CA . THR A 1 86 ? 15.423 -3.893 -0.459 1.00 70.44 86 THR A CA 1
ATOM 657 C C . THR A 1 86 ? 15.929 -5.335 -0.415 1.00 70.44 86 THR A C 1
ATOM 659 O O . THR A 1 86 ? 17.070 -5.569 -0.016 1.00 70.44 86 THR A O 1
ATOM 662 N N . VAL A 1 87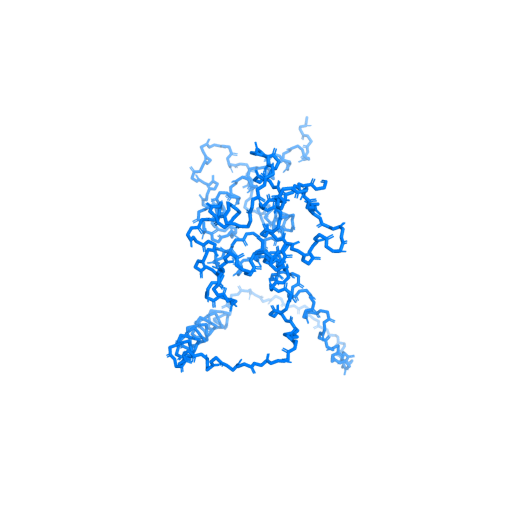 ? 15.131 -6.299 -0.884 1.00 68.38 87 VAL A N 1
ATOM 663 C CA . VAL A 1 87 ? 15.513 -7.721 -0.920 1.00 68.38 87 VAL A CA 1
ATOM 664 C C . VAL A 1 87 ? 16.690 -7.962 -1.867 1.00 68.38 87 VAL A C 1
ATOM 666 O O . VAL A 1 87 ? 17.648 -8.633 -1.489 1.00 68.38 87 VAL A O 1
ATOM 669 N N . ALA A 1 88 ? 16.681 -7.374 -3.066 1.00 65.56 88 ALA A N 1
ATOM 670 C CA . ALA A 1 88 ? 17.781 -7.490 -4.021 1.00 65.56 88 ALA A CA 1
ATOM 671 C C . ALA A 1 88 ? 19.092 -6.913 -3.463 1.00 65.56 88 ALA A C 1
ATOM 673 O O . ALA A 1 88 ? 20.159 -7.494 -3.658 1.00 65.56 88 ALA A O 1
ATOM 674 N N . THR A 1 89 ? 19.014 -5.799 -2.730 1.00 69.06 89 THR A N 1
ATOM 675 C CA . THR A 1 89 ? 20.181 -5.180 -2.082 1.00 69.06 89 THR A CA 1
ATOM 676 C C . THR A 1 89 ? 20.721 -6.060 -0.953 1.00 69.06 89 THR A C 1
ATOM 678 O O . THR A 1 89 ? 21.928 -6.273 -0.863 1.0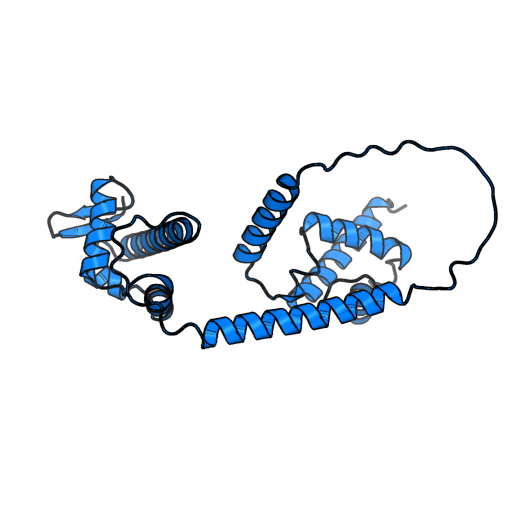0 69.06 89 THR A O 1
ATOM 681 N N . ALA A 1 90 ? 19.839 -6.645 -0.138 1.00 64.50 90 ALA A N 1
ATOM 682 C CA . ALA A 1 90 ? 20.225 -7.585 0.912 1.00 64.50 90 ALA A CA 1
ATOM 683 C C . ALA A 1 90 ? 20.871 -8.861 0.341 1.00 64.50 90 ALA A C 1
ATOM 685 O O . ALA A 1 90 ? 21.877 -9.332 0.868 1.00 64.50 90 ALA A O 1
ATOM 686 N N . LEU A 1 91 ? 20.348 -9.393 -0.768 1.00 62.94 91 LEU A N 1
ATOM 687 C CA . LEU A 1 91 ? 20.925 -10.551 -1.457 1.00 62.94 91 LEU A CA 1
ATOM 688 C C . LEU A 1 91 ? 22.289 -10.239 -2.087 1.00 62.94 91 LEU A C 1
ATOM 690 O O . LEU A 1 91 ? 23.191 -11.070 -2.013 1.00 62.94 91 LEU A O 1
ATOM 694 N N . ALA A 1 92 ? 22.467 -9.044 -2.658 1.00 66.56 92 ALA A N 1
ATOM 695 C CA . ALA A 1 92 ? 23.758 -8.600 -3.182 1.00 66.56 92 ALA A CA 1
ATOM 696 C C . ALA A 1 92 ? 24.810 -8.458 -2.070 1.00 66.56 92 ALA A C 1
ATOM 698 O O . ALA A 1 92 ? 25.944 -8.892 -2.250 1.00 66.56 92 ALA A O 1
ATOM 699 N N . ALA A 1 93 ? 24.420 -7.933 -0.904 1.00 69.94 93 ALA A N 1
ATOM 700 C CA . ALA A 1 93 ? 25.286 -7.835 0.273 1.00 69.94 93 ALA A CA 1
ATOM 701 C C . ALA A 1 93 ? 25.605 -9.201 0.914 1.00 69.94 93 ALA A C 1
ATOM 703 O O . ALA A 1 93 ? 26.599 -9.331 1.621 1.00 69.94 93 ALA A O 1
ATOM 704 N N . SER A 1 94 ? 24.777 -10.219 0.663 1.00 50.16 94 SER A N 1
ATOM 705 C CA . SER A 1 94 ? 24.936 -11.572 1.215 1.00 50.16 94 SER A CA 1
ATOM 706 C C . SER A 1 94 ? 25.741 -12.514 0.314 1.00 50.16 94 SER A C 1
ATOM 708 O O . SER A 1 94 ? 25.974 -13.662 0.695 1.00 50.16 94 SER A O 1
ATOM 710 N N . ARG A 1 95 ? 26.156 -12.080 -0.886 1.00 48.09 95 ARG A N 1
ATOM 711 C CA . ARG A 1 95 ? 27.037 -12.892 -1.733 1.00 48.09 95 ARG A CA 1
ATOM 712 C C . ARG A 1 95 ? 28.444 -12.912 -1.123 1.00 48.09 95 ARG A C 1
ATOM 714 O O . ARG A 1 95 ? 29.048 -11.847 -1.002 1.00 48.09 95 ARG A O 1
ATOM 721 N N . PRO A 1 96 ? 28.992 -14.088 -0.764 1.00 45.62 96 PRO A N 1
ATOM 722 C CA . PRO A 1 96 ? 30.375 -14.173 -0.322 1.00 45.62 96 PRO A CA 1
ATOM 723 C C . PRO A 1 96 ? 31.290 -13.712 -1.463 1.00 45.62 96 PRO A C 1
ATOM 725 O O . PRO A 1 96 ? 31.138 -14.161 -2.600 1.00 45.62 96 PRO A O 1
ATOM 728 N N . HIS A 1 97 ? 32.217 -12.799 -1.157 1.00 44.31 97 HIS A N 1
ATOM 729 C CA . HIS A 1 97 ? 33.356 -12.474 -2.015 1.00 44.31 97 HIS A CA 1
ATOM 730 C C . HIS A 1 97 ? 34.156 -13.765 -2.240 1.00 44.31 97 HIS A C 1
ATOM 732 O O . HIS A 1 97 ? 34.972 -14.157 -1.408 1.00 44.31 97 HIS A O 1
ATOM 738 N N . VAL A 1 98 ? 33.871 -14.472 -3.334 1.00 42.22 98 VAL A N 1
ATOM 739 C CA . VAL A 1 98 ? 34.757 -15.521 -3.838 1.00 42.22 98 VAL A CA 1
ATOM 740 C C . VAL A 1 98 ? 35.978 -14.794 -4.383 1.00 42.22 98 VAL A C 1
ATOM 742 O O . VAL A 1 98 ? 35.843 -13.919 -5.234 1.00 42.22 98 VAL A O 1
ATOM 745 N N . GLY A 1 99 ? 37.120 -15.095 -3.771 1.00 41.75 99 GLY A N 1
ATOM 746 C CA . GLY A 1 99 ? 38.336 -14.299 -3.800 1.00 41.75 99 GLY A CA 1
ATOM 747 C C . GLY A 1 99 ? 38.806 -13.894 -5.189 1.00 41.75 99 GLY A C 1
ATOM 748 O O . GLY A 1 99 ? 38.953 -14.723 -6.085 1.00 41.75 99 GLY A O 1
ATOM 749 N N . ASP A 1 100 ? 39.102 -12.604 -5.299 1.00 40.41 100 ASP A N 1
ATOM 750 C CA . ASP A 1 100 ? 39.956 -12.051 -6.334 1.00 40.41 100 ASP A CA 1
ATOM 751 C C . ASP A 1 100 ? 41.388 -12.482 -6.008 1.00 40.41 100 ASP A C 1
ATOM 753 O O . ASP A 1 100 ? 42.006 -12.034 -5.040 1.00 40.41 100 ASP A O 1
ATOM 757 N N . GLY A 1 101 ? 41.862 -13.459 -6.765 1.00 48.41 101 GLY A N 1
ATOM 758 C CA . GLY A 1 101 ? 43.166 -14.066 -6.590 1.00 48.41 101 GLY A CA 1
ATOM 759 C C . GLY A 1 101 ? 43.655 -14.638 -7.903 1.00 48.41 101 GLY A C 1
ATOM 760 O O . GLY A 1 101 ? 43.849 -15.843 -7.978 1.00 48.41 101 GLY A O 1
ATOM 761 N N . ILE A 1 102 ? 43.837 -13.789 -8.921 1.00 45.94 102 ILE A N 1
ATOM 762 C CA . ILE A 1 102 ? 44.788 -14.033 -10.014 1.00 45.94 102 ILE A CA 1
ATOM 763 C C . ILE A 1 102 ? 45.452 -12.701 -10.394 1.00 45.94 102 ILE A C 1
ATOM 765 O O . ILE A 1 102 ? 44.894 -11.883 -11.121 1.00 45.94 102 ILE A O 1
ATOM 769 N N . GLU A 1 103 ? 46.675 -12.514 -9.900 1.00 50.00 103 GLU A N 1
ATOM 770 C CA . GLU A 1 103 ? 47.684 -11.670 -10.536 1.00 50.00 103 GLU A CA 1
ATOM 771 C C . GLU A 1 103 ? 48.180 -12.348 -11.824 1.00 50.00 103 GLU A C 1
ATOM 773 O O . GLU A 1 103 ? 48.469 -13.542 -11.825 1.00 50.00 103 GLU A O 1
ATOM 778 N N . THR A 1 104 ? 48.274 -11.587 -12.915 1.00 44.44 104 THR A N 1
ATOM 779 C CA . THR A 1 104 ? 49.169 -11.711 -14.095 1.00 44.44 104 THR A CA 1
ATOM 780 C C . THR A 1 104 ? 48.597 -10.742 -15.139 1.00 44.44 104 THR A C 1
ATOM 782 O O . THR A 1 104 ? 47.405 -10.752 -15.396 1.00 44.44 104 THR A O 1
ATOM 785 N N . GLY A 1 105 ? 49.294 -9.819 -15.788 1.00 39.69 105 GLY A N 1
ATOM 786 C CA . GLY A 1 105 ? 50.710 -9.557 -15.965 1.00 39.69 10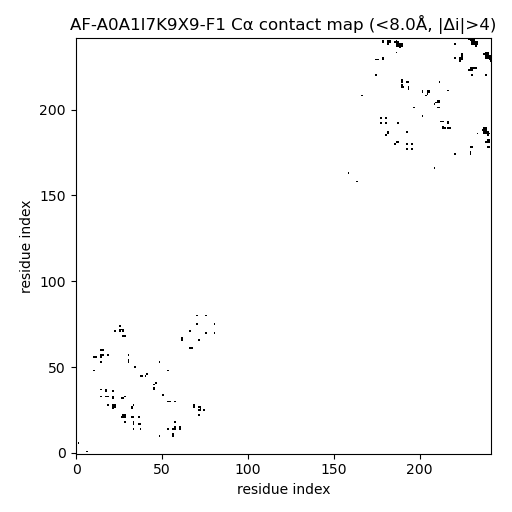5 GLY A CA 1
ATOM 787 C C . GLY A 1 105 ? 50.849 -8.838 -17.318 1.00 39.69 105 GLY A C 1
ATOM 788 O O . GLY A 1 105 ? 50.475 -9.397 -18.335 1.00 39.69 105 GLY A O 1
ATOM 789 N N . SER A 1 106 ? 51.344 -7.599 -17.284 1.00 40.50 106 SER A N 1
ATOM 790 C CA . SER A 1 106 ? 52.107 -6.851 -18.305 1.00 40.50 106 SER A CA 1
ATOM 791 C C . SER A 1 106 ? 51.739 -6.847 -19.813 1.00 40.50 106 SER A C 1
ATOM 793 O O . SER A 1 106 ? 51.780 -7.860 -20.497 1.00 40.50 106 SER A O 1
ATOM 795 N N . SER A 1 107 ? 51.677 -5.605 -20.324 1.00 42.91 107 SER A N 1
ATOM 796 C CA . SER A 1 107 ? 52.185 -5.098 -21.619 1.00 42.91 107 SER A CA 1
ATOM 797 C C . SER A 1 107 ? 51.461 -5.382 -22.942 1.00 42.91 107 SER A C 1
ATOM 799 O O . SER A 1 107 ? 51.472 -6.491 -23.458 1.00 42.91 107 SER A O 1
ATOM 801 N N . GLY A 1 108 ? 51.099 -4.281 -23.618 1.00 39.44 108 GLY A N 1
ATOM 802 C CA . GLY A 1 108 ? 51.589 -4.054 -24.982 1.00 39.44 108 GLY A CA 1
ATOM 803 C C . GLY A 1 108 ? 50.563 -3.709 -26.067 1.00 39.44 108 GLY A C 1
ATOM 804 O O . GLY A 1 108 ? 49.760 -4.544 -26.457 1.00 39.44 108 GLY A O 1
ATOM 805 N N . SER A 1 109 ? 50.778 -2.528 -26.655 1.00 40.16 109 SER A N 1
ATOM 806 C CA . SER A 1 109 ? 50.560 -2.169 -28.066 1.00 40.16 109 SER A CA 1
ATOM 807 C C . SER A 1 109 ? 49.178 -1.710 -28.546 1.00 40.16 109 SER A C 1
ATOM 809 O O . SER A 1 109 ? 48.228 -2.476 -28.676 1.00 40.16 109 SER A O 1
ATOM 811 N N . ASP A 1 110 ? 49.179 -0.428 -28.923 1.00 50.12 110 ASP A N 1
ATOM 812 C CA . ASP A 1 110 ? 48.595 0.176 -30.127 1.00 50.12 110 ASP A CA 1
ATOM 813 C C . ASP A 1 110 ? 48.095 -0.788 -31.215 1.00 50.12 110 ASP A C 1
ATOM 815 O O . ASP A 1 110 ? 48.786 -1.740 -31.596 1.00 50.12 110 ASP A O 1
ATOM 819 N N . GLY A 1 111 ? 46.943 -0.440 -31.796 1.00 40.88 111 GLY A N 1
ATOM 820 C CA . GLY A 1 111 ? 46.458 -1.016 -33.047 1.00 40.88 111 GLY A CA 1
ATOM 821 C C . GLY A 1 111 ? 44.960 -0.824 -33.275 1.00 40.88 111 GLY A C 1
ATOM 822 O O . GLY A 1 111 ? 44.152 -1.636 -32.829 1.00 40.88 111 GLY A O 1
ATOM 823 N N . ASP A 1 112 ? 44.619 0.223 -34.027 1.00 48.94 112 ASP A N 1
ATOM 824 C CA . ASP A 1 112 ? 43.366 0.415 -34.764 1.00 48.94 112 ASP A CA 1
ATOM 825 C C . ASP A 1 112 ? 42.643 -0.888 -35.145 1.00 48.94 112 ASP A C 1
ATOM 827 O O . ASP A 1 112 ? 43.101 -1.625 -36.022 1.00 48.94 112 ASP A O 1
ATOM 831 N N . ARG A 1 113 ? 41.454 -1.135 -34.572 1.00 46.41 113 ARG A N 1
ATOM 832 C CA . ARG A 1 113 ? 40.439 -2.028 -35.160 1.00 46.41 113 ARG A CA 1
ATOM 833 C C . ARG A 1 113 ? 39.022 -1.519 -34.892 1.00 46.41 113 ARG A C 1
ATOM 835 O O . ARG A 1 113 ? 38.573 -1.416 -33.756 1.00 46.41 113 ARG A O 1
ATOM 842 N N . HIS A 1 114 ? 38.331 -1.230 -35.993 1.00 43.09 114 HIS A N 1
ATOM 843 C CA . HIS A 1 114 ? 36.894 -0.988 -36.131 1.00 43.09 114 HIS A CA 1
ATOM 844 C C . HIS A 1 114 ? 36.000 -1.764 -35.137 1.00 43.09 114 HIS A C 1
ATOM 846 O O . HIS A 1 114 ? 36.094 -2.992 -35.090 1.00 43.09 114 HIS A O 1
ATOM 852 N N . PRO A 1 115 ? 35.009 -1.127 -34.476 1.00 43.09 115 PRO A N 1
ATOM 853 C CA . PRO A 1 115 ? 33.916 -1.846 -33.834 1.00 43.09 115 PRO A CA 1
ATOM 854 C C . PRO A 1 115 ? 32.810 -2.120 -34.867 1.00 43.09 115 PRO A C 1
ATOM 856 O O . PRO A 1 115 ? 31.746 -1.505 -34.850 1.00 43.09 115 PRO A O 1
ATOM 859 N N . ALA A 1 116 ? 33.068 -3.031 -35.806 1.00 50.34 116 ALA A N 1
ATOM 860 C CA . ALA A 1 116 ? 32.036 -3.609 -36.663 1.00 50.34 116 ALA A CA 1
ATOM 861 C C . ALA A 1 116 ? 31.701 -5.006 -36.131 1.00 50.34 116 ALA A C 1
ATOM 863 O O . ALA A 1 116 ? 32.370 -5.984 -36.450 1.00 50.34 116 ALA A O 1
ATOM 864 N N . GLY A 1 117 ? 30.686 -5.074 -35.271 1.00 44.94 117 GLY A N 1
ATOM 865 C CA . GLY A 1 117 ? 30.181 -6.328 -34.723 1.00 44.94 117 GLY A CA 1
ATOM 866 C C . GLY A 1 117 ? 29.554 -6.129 -33.353 1.00 44.94 117 GLY A C 1
ATOM 867 O O . GLY A 1 117 ? 30.183 -6.404 -32.336 1.00 44.94 117 GLY A O 1
ATOM 868 N N . TRP A 1 118 ? 28.305 -5.661 -33.313 1.00 43.69 118 TRP A N 1
ATOM 869 C CA . TRP A 1 118 ? 27.470 -5.899 -32.135 1.00 43.69 118 TRP A CA 1
ATOM 870 C C . TRP A 1 118 ? 27.423 -7.420 -31.922 1.00 43.69 118 TRP A C 1
ATOM 872 O O . TRP A 1 118 ? 27.063 -8.131 -32.863 1.00 43.69 118 TRP A O 1
ATOM 882 N N . PRO A 1 119 ? 27.803 -7.955 -30.749 1.00 50.19 119 PRO A N 1
ATOM 883 C CA . PRO A 1 119 ? 27.769 -9.390 -30.539 1.00 50.19 119 PRO A CA 1
ATOM 884 C C . PRO A 1 119 ? 26.311 -9.857 -30.555 1.00 50.19 119 PRO A C 1
ATOM 886 O O . PRO A 1 119 ? 25.536 -9.543 -29.644 1.00 50.19 119 PRO A O 1
ATOM 889 N N . THR A 1 120 ? 25.965 -10.655 -31.566 1.00 56.19 120 THR A N 1
ATOM 890 C CA . THR A 1 120 ? 24.756 -11.497 -31.626 1.00 56.19 120 THR A CA 1
ATOM 891 C C . THR A 1 120 ? 24.533 -12.261 -30.319 1.00 56.19 120 THR A C 1
ATOM 893 O O . THR A 1 120 ? 23.394 -12.444 -29.907 1.00 56.19 120 THR A O 1
ATOM 896 N N . SER A 1 121 ? 25.605 -12.533 -29.563 1.00 65.44 121 SER A N 1
ATOM 897 C CA . SER A 1 121 ? 25.537 -13.160 -28.241 1.00 65.44 121 SER A CA 1
ATOM 898 C C . SER A 1 121 ? 24.709 -12.401 -27.198 1.00 65.44 121 SER A C 1
ATOM 900 O O . SER A 1 121 ? 24.228 -13.021 -26.255 1.00 65.44 121 SER A O 1
ATOM 902 N N . THR A 1 122 ? 24.510 -11.083 -27.325 1.00 67.94 122 THR A N 1
ATOM 903 C CA . THR A 1 122 ? 23.618 -10.351 -26.405 1.00 67.94 122 THR A CA 1
ATOM 904 C C . THR A 1 122 ? 22.150 -10.543 -26.765 1.00 67.94 122 THR A C 1
ATOM 906 O O . THR A 1 122 ? 21.322 -10.663 -25.865 1.00 67.94 122 THR A O 1
ATOM 909 N N . HIS A 1 123 ? 21.830 -10.637 -28.057 1.00 63.84 123 HIS A N 1
ATOM 910 C CA . HIS A 1 123 ? 20.480 -10.932 -28.526 1.00 63.84 123 HIS A CA 1
ATOM 911 C C . HIS A 1 123 ? 20.102 -12.388 -28.230 1.00 63.84 123 HIS A C 1
ATOM 913 O O . HIS A 1 123 ? 19.045 -12.632 -27.656 1.00 63.84 123 HIS A O 1
ATOM 919 N N . ASP A 1 124 ? 21.021 -13.325 -28.475 1.00 67.69 124 ASP A N 1
ATOM 920 C CA . ASP A 1 124 ? 20.842 -14.745 -28.153 1.00 67.69 124 ASP A CA 1
ATOM 921 C C . ASP A 1 124 ? 20.681 -14.965 -26.640 1.00 67.69 124 ASP A C 1
ATOM 923 O O . ASP A 1 124 ? 19.856 -15.763 -26.203 1.00 67.69 124 ASP A O 1
ATOM 927 N N . ARG A 1 125 ? 21.408 -14.200 -25.810 1.00 70.69 125 ARG A N 1
ATOM 928 C CA . ARG A 1 125 ? 21.231 -14.220 -24.347 1.00 70.69 125 ARG A CA 1
ATOM 929 C C . ARG A 1 125 ? 19.883 -13.663 -23.902 1.00 70.69 125 ARG A C 1
ATOM 931 O O . ARG A 1 125 ? 19.318 -14.177 -22.943 1.00 70.69 125 ARG A O 1
ATOM 938 N N . LEU A 1 126 ? 19.373 -12.622 -24.560 1.00 74.50 126 LEU A N 1
ATOM 939 C CA . LEU A 1 126 ? 18.050 -12.073 -24.251 1.00 74.50 126 LEU A CA 1
ATOM 940 C C . LEU A 1 126 ? 16.929 -13.027 -24.675 1.00 74.50 126 LEU A C 1
ATOM 942 O O . LEU A 1 126 ? 15.964 -13.165 -23.929 1.00 74.50 126 LEU A O 1
ATOM 946 N N . ALA A 1 127 ? 17.076 -13.703 -25.817 1.00 73.38 127 ALA A N 1
ATOM 947 C CA . ALA A 1 127 ? 16.151 -14.743 -26.259 1.00 73.38 127 ALA A CA 1
ATOM 948 C C . ALA A 1 127 ? 16.131 -15.920 -25.270 1.00 73.38 127 ALA A C 1
ATOM 950 O O . ALA A 1 127 ? 15.068 -16.269 -24.767 1.00 73.38 127 ALA A O 1
ATOM 951 N N . ALA A 1 128 ? 17.304 -16.423 -24.869 1.00 75.50 128 ALA A N 1
ATOM 952 C CA . ALA A 1 128 ? 17.408 -17.487 -23.869 1.00 75.50 128 ALA A CA 1
ATOM 953 C C . ALA A 1 128 ? 16.793 -17.090 -22.512 1.00 75.50 128 ALA A C 1
ATOM 955 O O . ALA A 1 128 ? 16.072 -17.871 -21.901 1.00 75.50 128 ALA A O 1
ATOM 956 N N . MET A 1 129 ? 17.009 -15.850 -22.055 1.00 81.25 129 MET A N 1
ATOM 957 C CA . MET A 1 129 ? 16.380 -15.357 -20.823 1.00 81.25 129 MET A CA 1
ATOM 958 C C . MET A 1 129 ? 14.855 -15.227 -20.939 1.00 81.25 129 MET A C 1
ATOM 960 O O . MET A 1 129 ? 14.154 -15.422 -19.947 1.00 81.25 129 MET A O 1
ATOM 964 N N . ALA A 1 130 ? 14.328 -14.877 -22.114 1.00 77.62 130 ALA A N 1
ATOM 965 C CA . ALA A 1 130 ? 12.887 -14.809 -22.338 1.00 77.62 130 ALA A CA 1
ATOM 966 C C . ALA A 1 130 ? 12.249 -16.207 -22.298 1.00 77.62 130 ALA A C 1
ATOM 968 O O . ALA A 1 130 ? 11.206 -16.374 -21.658 1.00 77.62 130 ALA A O 1
ATOM 969 N N . ASP A 1 131 ? 12.911 -17.201 -22.894 1.00 82.44 131 ASP A N 1
ATOM 970 C CA . ASP A 1 131 ? 12.490 -18.605 -22.857 1.00 82.44 131 ASP A CA 1
ATOM 971 C C . ASP A 1 131 ? 12.529 -19.162 -21.425 1.00 82.44 131 ASP A C 1
ATOM 973 O O . ASP A 1 131 ? 11.561 -19.776 -20.973 1.00 82.44 131 ASP A O 1
ATOM 977 N N . ASP A 1 132 ? 13.581 -18.851 -20.659 1.00 82.12 132 ASP A N 1
ATOM 978 C CA . ASP A 1 132 ? 13.693 -19.227 -19.244 1.00 82.12 132 ASP A CA 1
ATOM 979 C C . ASP A 1 132 ? 12.578 -18.600 -18.391 1.00 82.12 132 ASP A C 1
ATOM 981 O O . ASP A 1 132 ? 11.998 -19.259 -17.525 1.00 82.12 132 ASP A O 1
ATOM 985 N N . ILE A 1 133 ? 12.230 -17.329 -18.634 1.00 80.50 133 ILE A N 1
ATOM 986 C CA . ILE A 1 133 ? 11.115 -16.659 -17.945 1.00 80.50 133 ILE A CA 1
ATOM 987 C C . ILE A 1 133 ? 9.779 -17.319 -18.309 1.00 80.50 133 ILE A C 1
ATOM 989 O O . ILE A 1 133 ? 8.928 -17.485 -17.431 1.00 80.50 133 ILE A O 1
ATOM 993 N N . GLY A 1 134 ? 9.588 -17.701 -19.574 1.00 83.19 134 GLY A N 1
ATOM 994 C CA . GLY A 1 134 ? 8.418 -18.450 -20.030 1.00 83.19 134 GLY A CA 1
ATOM 995 C C . GLY A 1 134 ? 8.291 -19.791 -19.310 1.00 83.19 134 GLY A C 1
ATOM 996 O O . GLY A 1 134 ? 7.268 -20.053 -18.675 1.00 83.19 134 GLY A O 1
ATOM 997 N N . ALA A 1 135 ? 9.366 -20.581 -19.307 1.00 84.75 135 ALA A N 1
ATOM 998 C CA . ALA A 1 135 ? 9.423 -21.881 -18.645 1.00 84.75 135 ALA A CA 1
ATOM 999 C C . ALA A 1 135 ? 9.202 -21.773 -17.127 1.00 84.75 135 ALA A C 1
ATOM 1001 O O . ALA A 1 135 ? 8.463 -22.566 -16.545 1.00 84.75 135 ALA A O 1
ATOM 1002 N N . LEU A 1 136 ? 9.782 -20.765 -16.468 1.00 81.75 136 LEU A N 1
ATOM 1003 C CA . LEU A 1 136 ? 9.566 -20.524 -15.039 1.00 81.75 136 LEU A CA 1
ATOM 1004 C C . LEU A 1 136 ? 8.122 -20.120 -14.735 1.00 81.75 136 LEU A C 1
ATOM 1006 O O . LEU A 1 136 ? 7.560 -20.577 -13.740 1.00 81.75 136 LEU A O 1
ATOM 1010 N N . ARG A 1 137 ? 7.492 -1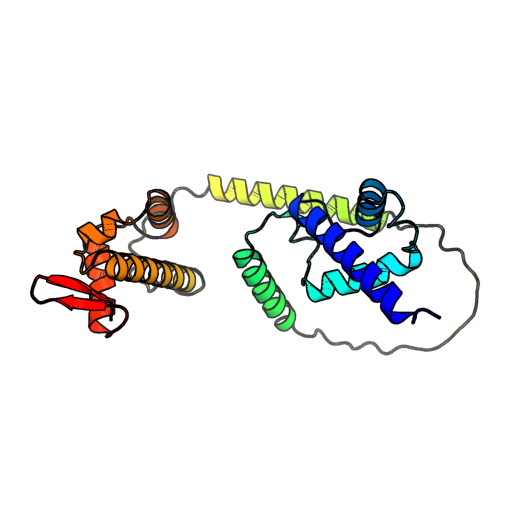9.293 -15.576 1.00 82.62 137 ARG A N 1
ATOM 1011 C CA . ARG A 1 137 ? 6.074 -18.931 -15.420 1.00 82.62 137 ARG A CA 1
ATOM 1012 C C . ARG A 1 137 ? 5.166 -20.141 -15.591 1.00 82.62 137 ARG A C 1
ATOM 1014 O O . ARG A 1 137 ? 4.242 -20.306 -14.798 1.00 82.62 137 ARG A O 1
ATOM 1021 N N . GLU A 1 138 ? 5.451 -20.999 -16.564 1.00 83.44 138 GLU A N 1
ATOM 1022 C CA . GLU A 1 138 ? 4.702 -22.234 -16.788 1.00 83.44 138 GLU A CA 1
ATOM 1023 C C . GLU A 1 138 ? 4.882 -23.220 -15.627 1.00 83.44 138 GLU A C 1
ATOM 1025 O O . GLU A 1 138 ? 3.903 -23.772 -15.135 1.00 83.44 138 GLU A O 1
ATOM 1030 N N . GLN A 1 139 ? 6.095 -23.354 -15.082 1.00 83.62 139 GLN A N 1
ATOM 1031 C CA . GLN A 1 139 ? 6.343 -24.148 -13.875 1.00 83.62 139 GLN A CA 1
ATOM 1032 C C . GLN A 1 139 ? 5.624 -23.580 -12.647 1.00 83.62 139 GLN A C 1
ATOM 1034 O O . GLN A 1 139 ? 5.051 -24.340 -11.872 1.00 83.62 139 GLN A O 1
ATOM 1039 N N . VAL A 1 140 ? 5.603 -22.257 -12.458 1.00 76.69 140 VAL A 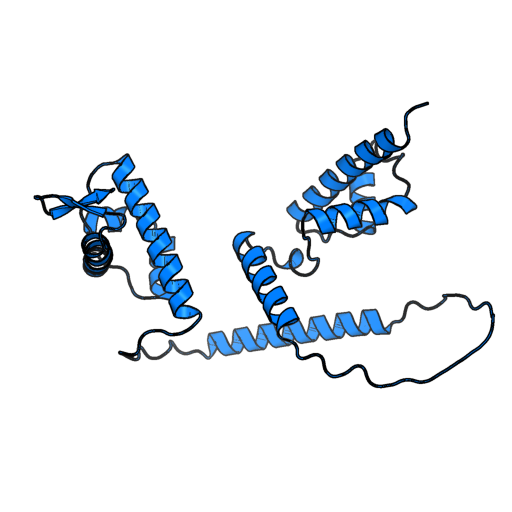N 1
ATOM 1040 C CA . VAL A 1 140 ? 4.863 -21.615 -11.358 1.00 76.69 140 VAL A CA 1
ATOM 1041 C C . VAL A 1 140 ? 3.355 -21.812 -11.520 1.00 76.69 140 VAL A C 1
ATOM 1043 O O . VAL A 1 140 ? 2.680 -22.093 -10.530 1.00 76.69 140 VAL A O 1
ATOM 1046 N N . ALA A 1 141 ? 2.827 -21.719 -12.742 1.00 77.69 141 ALA A N 1
ATOM 1047 C CA . ALA A 1 141 ? 1.422 -21.983 -13.043 1.00 77.69 141 ALA A CA 1
ATOM 1048 C C . ALA A 1 141 ? 1.059 -23.465 -12.846 1.00 77.69 141 ALA A C 1
ATOM 1050 O O . ALA A 1 141 ? 0.039 -23.786 -12.242 1.00 77.69 141 ALA A O 1
ATOM 1051 N N . ALA A 1 142 ? 1.924 -24.385 -13.272 1.00 81.50 142 ALA A N 1
ATOM 1052 C CA . ALA A 1 142 ? 1.749 -25.813 -13.045 1.00 81.50 142 ALA A CA 1
ATOM 1053 C C . ALA A 1 142 ? 1.826 -26.157 -11.547 1.00 81.50 142 ALA A C 1
ATOM 1055 O O . ALA A 1 142 ? 1.036 -26.960 -11.051 1.00 81.50 142 ALA A O 1
ATOM 1056 N N . LEU A 1 143 ? 2.726 -25.523 -10.786 1.00 75.75 143 LEU A N 1
ATOM 1057 C CA . LEU A 1 143 ? 2.837 -25.682 -9.330 1.00 75.75 143 LEU A CA 1
ATOM 1058 C C . LEU A 1 143 ? 1.668 -25.047 -8.567 1.00 75.75 143 LEU A C 1
ATOM 1060 O O . LEU A 1 143 ? 1.291 -25.548 -7.507 1.00 75.75 143 LEU A O 1
ATOM 1064 N N . SER A 1 144 ? 1.079 -23.963 -9.075 1.00 72.44 144 SER A N 1
ATOM 1065 C CA . SER A 1 144 ? -0.105 -23.346 -8.471 1.00 72.44 144 SER A CA 1
ATOM 1066 C C . SER A 1 144 ? -1.377 -24.148 -8.753 1.00 72.44 144 SER A C 1
ATOM 1068 O O . SER A 1 144 ? -2.193 -24.302 -7.847 1.00 72.44 144 SER A O 1
ATOM 1070 N N . GLN A 1 145 ? -1.507 -24.746 -9.942 1.00 72.88 145 GLN A N 1
ATOM 1071 C CA . GLN A 1 145 ? -2.618 -25.636 -10.302 1.00 72.88 145 GLN A CA 1
ATOM 1072 C C . GLN A 1 145 ? -2.511 -27.020 -9.643 1.00 72.88 145 GLN A C 1
ATOM 1074 O O . GLN A 1 145 ? -3.523 -27.601 -9.256 1.00 72.88 145 GLN A O 1
ATOM 1079 N N . SER A 1 146 ? -1.292 -27.540 -9.459 1.00 59.81 146 SER A N 1
ATOM 1080 C CA . SER A 1 146 ? -1.045 -28.811 -8.754 1.00 59.81 146 SER A CA 1
ATOM 1081 C C . SER A 1 146 ? -1.011 -28.673 -7.230 1.00 59.81 146 SER A C 1
ATOM 1083 O O . SER A 1 146 ? -1.104 -29.677 -6.520 1.00 59.81 146 SER A O 1
ATOM 1085 N N . ARG A 1 147 ? -0.962 -27.445 -6.693 1.00 46.88 147 ARG A N 1
ATOM 1086 C CA . ARG A 1 147 ? -1.273 -27.177 -5.285 1.00 46.88 147 ARG A CA 1
ATOM 1087 C C . ARG A 1 147 ? -2.775 -27.341 -5.062 1.00 46.88 147 ARG A C 1
ATOM 1089 O O . ARG A 1 147 ? -3.524 -26.383 -4.890 1.00 46.88 147 ARG A O 1
ATOM 1096 N N . SER A 1 148 ? -3.200 -28.599 -4.958 1.00 48.97 148 SER A N 1
ATOM 1097 C CA . SER A 1 148 ? -4.364 -28.975 -4.162 1.00 48.97 148 SER A CA 1
ATOM 1098 C C . SER A 1 148 ? -4.321 -28.174 -2.861 1.00 48.97 148 SER A C 1
ATOM 1100 O O . SER A 1 148 ? -3.279 -28.205 -2.194 1.00 48.97 148 SER A O 1
ATOM 1102 N N . LYS A 1 149 ? -5.407 -27.436 -2.560 1.00 49.38 149 LYS A N 1
ATOM 1103 C CA . LYS A 1 149 ? -5.636 -26.675 -1.316 1.00 49.38 149 LYS A CA 1
ATOM 1104 C C . LYS A 1 149 ? -4.746 -27.247 -0.212 1.00 49.38 149 LYS A C 1
ATOM 1106 O O . LYS A 1 149 ? -4.974 -28.409 0.142 1.00 49.38 149 LYS A O 1
ATOM 1111 N N . PRO A 1 150 ? -3.717 -26.518 0.271 1.00 46.06 150 PRO A N 1
ATOM 1112 C CA . PRO A 1 150 ? -2.827 -27.071 1.277 1.00 46.06 150 PRO A CA 1
ATOM 1113 C C . PRO A 1 150 ? -3.716 -27.617 2.393 1.00 46.06 150 PRO A C 1
ATOM 1115 O O . PRO A 1 150 ? -4.641 -26.907 2.813 1.00 46.06 150 PRO A O 1
ATOM 1118 N N . PRO A 1 151 ? -3.536 -28.888 2.802 1.00 45.44 151 PRO A N 1
ATOM 1119 C CA . PRO A 1 151 ? -4.373 -29.472 3.833 1.00 45.44 151 PRO A CA 1
ATOM 1120 C C . PRO A 1 151 ? -4.370 -28.496 5.002 1.00 45.44 151 PRO A C 1
ATOM 1122 O O . PRO A 1 151 ? -3.304 -27.996 5.371 1.00 45.44 151 PRO A O 1
ATOM 1125 N N . LYS A 1 152 ? -5.560 -28.170 5.525 1.00 48.75 152 LYS A N 1
ATOM 1126 C CA . LYS A 1 152 ? -5.738 -27.338 6.720 1.00 48.75 152 LYS A CA 1
ATOM 1127 C C . LYS A 1 152 ? -5.084 -28.064 7.894 1.00 48.75 152 LYS A C 1
ATOM 1129 O O . LYS A 1 152 ? -5.749 -28.676 8.723 1.00 48.75 152 LYS A O 1
ATOM 1134 N N . THR A 1 153 ? -3.758 -28.070 7.946 1.00 43.53 153 THR A N 1
ATOM 1135 C CA . THR A 1 153 ? -3.024 -28.611 9.068 1.00 43.53 153 THR A CA 1
ATOM 1136 C C . THR A 1 153 ? -3.272 -27.623 10.188 1.00 43.53 153 THR A C 1
ATOM 1138 O O . THR A 1 153 ? -2.800 -26.486 10.115 1.00 43.53 153 THR A O 1
ATOM 1141 N N . LYS A 1 154 ? -4.029 -28.053 11.201 1.00 45.53 154 LYS A N 1
ATOM 1142 C CA . LYS A 1 154 ? -4.010 -27.481 12.548 1.00 45.53 154 LYS A CA 1
ATOM 1143 C C . LYS A 1 154 ? -2.562 -27.526 13.047 1.00 45.53 154 LYS A C 1
ATOM 1145 O O . LYS A 1 154 ? -2.160 -28.444 13.747 1.00 45.53 154 LYS A O 1
ATOM 1150 N N . ARG A 1 155 ? -1.720 -26.610 12.579 1.00 45.69 155 ARG A N 1
ATOM 1151 C CA . ARG A 1 155 ? -0.345 -26.478 13.041 1.00 45.69 155 ARG A CA 1
ATOM 1152 C C . ARG A 1 155 ? -0.372 -25.442 14.146 1.00 45.69 155 ARG A C 1
ATOM 1154 O O . ARG A 1 155 ? -0.276 -24.250 13.884 1.00 45.69 155 ARG A O 1
ATOM 1161 N N . GLU A 1 156 ? -0.441 -25.932 15.379 1.00 49.97 156 GLU A N 1
ATOM 1162 C CA . GLU A 1 156 ? -0.121 -25.212 16.622 1.00 49.97 156 GLU A CA 1
ATOM 1163 C C . GLU A 1 156 ? 1.371 -24.807 16.702 1.00 49.97 156 GLU A C 1
ATOM 1165 O O . GLU A 1 156 ? 1.978 -24.736 17.766 1.00 49.97 156 GLU A O 1
ATOM 1170 N N . GLY A 1 157 ? 2.005 -24.533 15.562 1.00 57.38 157 GLY A N 1
ATOM 1171 C CA . GLY A 1 157 ? 3.357 -24.010 15.479 1.00 57.38 157 GLY A CA 1
ATOM 1172 C C . GLY A 1 157 ? 3.286 -22.551 15.065 1.00 57.38 157 GLY A C 1
ATOM 1173 O O . GLY A 1 157 ? 2.796 -22.248 13.978 1.00 57.38 157 GLY A O 1
ATOM 1174 N N . ARG A 1 158 ? 3.785 -21.645 15.916 1.00 59.59 158 ARG A N 1
ATOM 1175 C CA . ARG A 1 158 ? 3.961 -20.218 15.594 1.00 59.59 158 ARG A CA 1
ATOM 1176 C C . ARG A 1 158 ? 4.501 -20.080 14.166 1.00 59.59 158 ARG A C 1
ATOM 1178 O O . ARG A 1 158 ? 5.603 -20.556 13.888 1.00 59.59 158 ARG A O 1
ATOM 1185 N N . LYS A 1 159 ? 3.736 -19.434 13.276 1.00 62.12 159 LYS A N 1
ATOM 1186 C CA . LYS A 1 159 ? 4.182 -19.091 11.917 1.00 62.12 159 LYS A CA 1
ATOM 1187 C C . LYS A 1 159 ? 5.540 -18.374 12.059 1.00 62.12 159 LYS A C 1
ATOM 1189 O O . LYS A 1 159 ? 5.625 -17.381 12.776 1.00 62.12 159 LYS A O 1
ATOM 1194 N N . ARG A 1 160 ? 6.616 -18.912 11.472 1.00 70.88 160 ARG A N 1
ATOM 1195 C CA . ARG A 1 160 ? 7.963 -18.301 11.454 1.00 70.88 160 ARG A CA 1
ATOM 1196 C C . ARG A 1 160 ? 8.272 -17.792 10.043 1.00 70.88 160 ARG A C 1
ATOM 1198 O O . ARG A 1 160 ? 7.767 -18.340 9.068 1.00 70.88 160 ARG A O 1
ATOM 1205 N N . GLY A 1 161 ? 9.114 -16.764 9.943 1.00 85.56 161 GLY A N 1
ATOM 1206 C CA . GLY A 1 161 ? 9.585 -16.217 8.665 1.00 85.56 161 GLY A CA 1
ATOM 1207 C C . GLY A 1 161 ? 8.607 -15.248 7.990 1.00 85.56 161 GLY A C 1
ATOM 1208 O O . GLY A 1 161 ? 7.818 -14.581 8.658 1.00 85.56 161 GLY A O 1
ATOM 1209 N N . LEU A 1 162 ? 8.673 -15.175 6.656 1.00 77.25 162 LEU A N 1
ATOM 1210 C CA . LEU A 1 162 ? 7.970 -14.184 5.828 1.00 77.25 162 LEU A CA 1
ATOM 1211 C C . LEU A 1 162 ? 6.452 -14.153 6.068 1.00 77.25 162 LEU A C 1
ATOM 1213 O O . LEU A 1 162 ? 5.875 -13.080 6.208 1.00 77.25 162 LEU A O 1
ATOM 1217 N N . ALA A 1 163 ? 5.811 -15.317 6.213 1.00 78.00 163 ALA A N 1
ATOM 1218 C CA . ALA A 1 163 ? 4.370 -15.401 6.468 1.00 78.00 163 ALA A CA 1
ATOM 1219 C C . ALA A 1 163 ? 3.951 -14.729 7.790 1.00 78.00 163 ALA A C 1
ATOM 1221 O O . ALA A 1 163 ? 2.864 -14.165 7.884 1.00 78.00 163 ALA A O 1
ATOM 1222 N N . ALA A 1 164 ? 4.813 -14.763 8.812 1.00 81.12 164 ALA A N 1
ATOM 1223 C CA . ALA A 1 164 ? 4.554 -14.108 10.092 1.00 81.12 164 ALA A CA 1
ATOM 1224 C C . ALA A 1 164 ? 4.672 -12.584 9.985 1.00 81.12 164 ALA A C 1
ATOM 1226 O O . ALA A 1 164 ? 3.879 -11.858 10.581 1.00 81.12 164 ALA A O 1
ATOM 1227 N N . VAL A 1 165 ? 5.646 -12.109 9.202 1.00 85.25 165 VAL A N 1
ATOM 1228 C CA . VAL A 1 165 ? 5.834 -10.681 8.919 1.00 85.25 165 VAL A CA 1
ATOM 1229 C C . VAL A 1 165 ? 4.636 -10.140 8.143 1.00 85.25 165 VAL A C 1
ATOM 1231 O O . VAL A 1 165 ? 4.053 -9.144 8.558 1.00 85.25 165 VAL A O 1
ATOM 1234 N N . MET A 1 166 ? 4.207 -10.842 7.090 1.00 84.31 166 MET A N 1
ATOM 1235 C CA . MET A 1 166 ? 3.036 -10.455 6.296 1.00 84.31 166 MET A CA 1
ATOM 1236 C C . MET A 1 166 ? 1.756 -10.450 7.129 1.00 84.31 166 MET A C 1
ATOM 1238 O O . MET A 1 166 ? 1.006 -9.482 7.078 1.00 84.31 166 MET A O 1
ATOM 1242 N N . ALA A 1 167 ? 1.539 -11.475 7.962 1.00 85.50 167 ALA A N 1
ATOM 1243 C CA . ALA A 1 167 ? 0.400 -11.505 8.877 1.00 85.50 167 ALA A CA 1
ATOM 1244 C C . ALA A 1 167 ? 0.413 -10.311 9.840 1.00 85.50 167 ALA A C 1
ATOM 1246 O O . ALA A 1 167 ? -0.621 -9.696 10.082 1.00 85.50 167 ALA A O 1
ATOM 1247 N N . ARG A 1 168 ? 1.583 -9.959 10.383 1.00 88.69 168 ARG A N 1
ATOM 1248 C CA . ARG A 1 168 ? 1.711 -8.814 11.285 1.00 88.69 168 ARG A CA 1
ATOM 1249 C C . ARG A 1 168 ? 1.387 -7.498 10.582 1.00 88.69 168 ARG A C 1
ATOM 1251 O O . ARG A 1 168 ? 0.619 -6.721 11.135 1.00 88.69 168 ARG A O 1
ATOM 1258 N N . LEU A 1 169 ? 1.937 -7.268 9.389 1.00 87.38 169 LEU A N 1
ATOM 1259 C CA . LEU A 1 169 ? 1.677 -6.056 8.606 1.00 87.38 169 LEU A CA 1
ATOM 1260 C C . LEU A 1 169 ? 0.202 -5.933 8.226 1.00 87.38 169 LEU A C 1
ATOM 1262 O O . LEU A 1 169 ? -0.380 -4.865 8.387 1.00 87.38 169 LEU A O 1
ATOM 1266 N N . PHE A 1 170 ? -0.407 -7.037 7.791 1.00 92.25 170 PHE A N 1
ATOM 1267 C CA . PHE A 1 170 ? -1.831 -7.105 7.488 1.00 92.25 170 PHE A CA 1
ATOM 1268 C C . PHE A 1 170 ? -2.681 -6.685 8.691 1.00 92.25 170 PHE A C 1
ATOM 1270 O O . PHE A 1 170 ? -3.487 -5.761 8.595 1.00 92.25 170 PHE A O 1
ATOM 1277 N N . TRP A 1 171 ? -2.451 -7.309 9.851 1.00 93.75 171 TRP A N 1
ATOM 1278 C CA . TRP A 1 171 ? -3.200 -6.973 11.058 1.00 93.75 171 TRP A CA 1
ATOM 1279 C C . TRP A 1 171 ? -2.921 -5.547 11.532 1.00 93.75 171 TRP A C 1
ATOM 1281 O O . TRP A 1 171 ? -3.853 -4.870 11.941 1.00 93.75 171 TRP A O 1
ATOM 1291 N N . ASP A 1 172 ? -1.681 -5.060 11.470 1.00 93.50 172 ASP A N 1
ATOM 1292 C CA . ASP A 1 172 ? -1.368 -3.682 11.864 1.00 93.50 172 ASP A CA 1
ATOM 1293 C C . ASP A 1 172 ? -2.069 -2.664 10.937 1.00 93.50 172 ASP A C 1
ATOM 1295 O O . ASP A 1 172 ? -2.637 -1.689 11.431 1.00 93.50 172 ASP A O 1
ATOM 1299 N N . ARG A 1 173 ? -2.130 -2.918 9.621 1.00 93.50 173 ARG A N 1
ATOM 1300 C CA . ARG A 1 173 ? -2.878 -2.081 8.665 1.00 93.50 173 ARG A CA 1
ATOM 1301 C C . ARG A 1 173 ? -4.384 -2.112 8.929 1.00 93.50 173 ARG A C 1
ATOM 1303 O O . ARG A 1 173 ? -5.025 -1.066 8.921 1.00 93.50 173 ARG A O 1
ATOM 1310 N N . MET A 1 174 ? -4.940 -3.283 9.226 1.00 95.25 174 MET A N 1
ATOM 1311 C CA . MET A 1 174 ? -6.356 -3.422 9.568 1.00 95.25 174 MET A CA 1
ATOM 1312 C C . MET A 1 174 ? -6.721 -2.677 10.857 1.00 95.25 174 MET A C 1
ATOM 1314 O O . MET A 1 174 ? -7.745 -2.002 10.913 1.00 95.25 174 MET A O 1
ATOM 1318 N N . MET A 1 175 ? -5.865 -2.737 11.883 1.00 96.44 175 MET A N 1
ATOM 1319 C CA . MET A 1 175 ? -6.088 -1.988 13.124 1.00 96.44 175 MET A CA 1
ATOM 1320 C C . MET A 1 175 ? -6.052 -0.474 12.883 1.00 96.44 175 MET A C 1
ATOM 1322 O O . MET A 1 175 ? -6.847 0.243 13.483 1.00 96.44 175 MET A O 1
ATOM 1326 N N . GLN A 1 176 ? -5.188 0.023 11.990 1.00 95.31 176 GLN A N 1
ATOM 1327 C CA . GLN A 1 176 ? -5.201 1.438 11.591 1.00 95.31 176 GLN A CA 1
ATOM 1328 C C . GLN A 1 176 ? -6.529 1.830 10.938 1.00 95.31 176 GLN A C 1
ATOM 1330 O O . GLN A 1 176 ? -7.115 2.833 11.332 1.00 95.31 176 GLN A O 1
ATOM 1335 N N . HIS A 1 177 ? -7.041 1.009 10.019 1.00 95.81 177 HIS A N 1
ATOM 1336 C CA . HIS A 1 177 ? -8.340 1.244 9.387 1.00 95.81 177 HIS A CA 1
ATOM 1337 C C . HIS A 1 177 ? -9.485 1.286 10.416 1.00 95.81 177 HIS A C 1
ATOM 1339 O O . HIS A 1 177 ? -10.339 2.170 10.381 1.00 95.81 177 HIS A O 1
ATOM 1345 N N . PHE A 1 178 ? -9.476 0.387 11.406 1.00 97.75 178 PHE A N 1
ATOM 1346 C CA . PHE A 1 178 ? -10.443 0.426 12.508 1.00 97.75 178 PHE A CA 1
ATOM 1347 C C . PHE A 1 178 ? -10.317 1.684 13.368 1.00 97.75 178 PHE A C 1
ATOM 1349 O O . PHE A 1 178 ? -11.335 2.263 13.744 1.00 97.75 178 PHE A O 1
ATOM 1356 N N . VAL A 1 179 ? -9.095 2.139 13.660 1.00 97.75 179 VAL A N 1
ATOM 1357 C CA . VAL A 1 179 ? -8.872 3.407 14.370 1.00 97.75 179 VAL A CA 1
ATOM 1358 C C . VAL A 1 179 ? -9.422 4.586 13.570 1.00 97.75 179 VAL A C 1
ATOM 1360 O O . VAL A 1 179 ? -10.069 5.454 14.150 1.00 97.75 179 VAL A O 1
ATOM 1363 N N . GLU A 1 180 ? -9.207 4.623 12.257 1.00 97.25 180 GLU A N 1
ATOM 1364 C CA . GLU A 1 180 ? -9.755 5.662 11.377 1.00 97.25 180 GLU A CA 1
ATOM 1365 C C . GLU A 1 180 ? -11.290 5.664 11.400 1.00 97.25 180 GLU A C 1
ATOM 1367 O O . GLU A 1 180 ? -11.901 6.713 11.612 1.00 97.25 180 GLU A O 1
ATOM 1372 N N . ALA A 1 181 ? -11.916 4.490 11.284 1.00 97.31 181 ALA A N 1
ATOM 1373 C CA . ALA A 1 181 ? -13.367 4.349 11.358 1.00 97.31 181 ALA A CA 1
ATOM 1374 C C . ALA A 1 181 ? -13.934 4.794 12.718 1.00 97.31 181 ALA A C 1
ATOM 1376 O O . 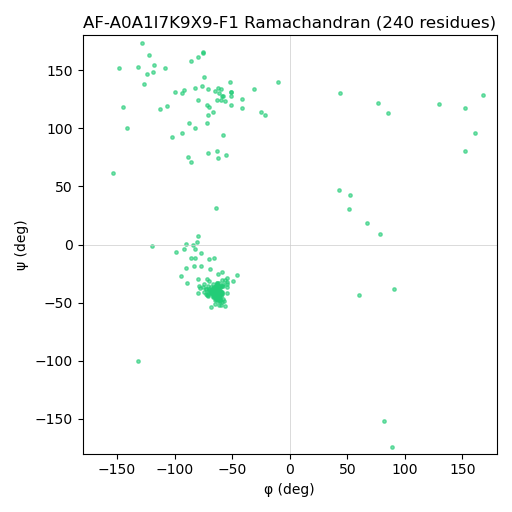ALA A 1 181 ? -14.934 5.511 12.768 1.00 97.31 181 ALA A O 1
ATOM 1377 N N . ILE A 1 182 ? -13.283 4.419 13.825 1.00 98.00 182 ILE A N 1
ATOM 1378 C CA . ILE A 1 182 ? -13.687 4.830 15.178 1.00 98.00 182 ILE A CA 1
ATOM 1379 C C . ILE A 1 182 ? -13.512 6.339 15.374 1.00 98.00 182 ILE A C 1
ATOM 1381 O O . ILE A 1 182 ? -14.382 6.994 15.938 1.00 98.00 182 ILE A O 1
ATOM 1385 N N . ARG A 1 183 ? -12.420 6.930 14.880 1.00 97.44 183 ARG A N 1
ATOM 1386 C CA . ARG A 1 183 ? -12.207 8.384 14.963 1.00 97.44 183 ARG A CA 1
ATOM 1387 C C . ARG A 1 183 ? -13.263 9.171 14.196 1.00 97.44 183 ARG A C 1
ATOM 1389 O O . ARG A 1 183 ? -13.610 10.274 14.606 1.00 97.44 183 ARG A O 1
ATOM 1396 N N . LYS A 1 184 ? -13.760 8.616 13.091 1.00 97.69 184 LYS A N 1
ATOM 1397 C CA . LYS A 1 184 ? -14.771 9.254 12.248 1.00 97.69 184 LYS A CA 1
ATOM 1398 C C . LYS A 1 184 ? -16.186 9.124 12.816 1.00 97.69 184 LYS A C 1
ATOM 1400 O O . LYS A 1 184 ? -16.953 10.077 12.743 1.00 97.69 184 LYS A O 1
ATOM 1405 N N . GLU A 1 185 ? -16.541 7.956 13.346 1.00 97.75 185 GLU A N 1
ATOM 1406 C CA . GLU A 1 185 ? -17.937 7.598 13.657 1.00 97.75 185 GLU A CA 1
ATOM 1407 C C . GLU A 1 185 ? -18.184 7.303 15.145 1.00 97.75 185 GLU A C 1
ATOM 1409 O O . GLU A 1 185 ? -19.314 7.031 15.549 1.00 97.75 185 GLU A O 1
ATOM 1414 N N . GLY A 1 186 ? -17.142 7.378 15.970 1.00 97.88 186 GLY A N 1
ATOM 1415 C CA . GLY A 1 186 ? -17.180 7.091 17.398 1.00 97.88 186 GLY A CA 1
ATOM 1416 C C . GLY A 1 186 ? -16.924 5.617 17.744 1.00 97.88 186 GLY A C 1
ATOM 1417 O O . GLY A 1 186 ? -16.598 4.806 16.873 1.00 97.88 186 GLY A O 1
ATOM 1418 N N . PRO A 1 187 ? -17.053 5.253 19.035 1.00 98.38 187 PRO A N 1
ATOM 1419 C CA . PRO A 1 187 ? -16.759 3.907 19.520 1.00 98.38 187 PRO A CA 1
ATOM 1420 C C . PRO A 1 187 ? -17.622 2.825 18.858 1.00 98.38 187 PRO A C 1
ATOM 1422 O O . PRO A 1 187 ? -18.850 2.954 18.800 1.00 98.38 187 PRO A O 1
ATOM 1425 N N . LYS A 1 188 ? -16.986 1.724 18.436 1.00 98.56 188 LYS A N 1
ATOM 1426 C CA . LYS A 1 188 ? -17.607 0.620 17.681 1.00 98.56 188 LYS A CA 1
ATOM 1427 C C . LYS A 1 188 ? -17.422 -0.737 18.353 1.00 98.56 188 LYS A C 1
ATOM 1429 O O . LYS A 1 188 ? -16.403 -1.019 18.976 1.00 98.56 188 LYS A O 1
ATOM 1434 N N . THR A 1 189 ? -18.409 -1.606 18.204 1.00 98.44 189 THR A N 1
ATOM 1435 C CA . THR A 1 189 ? -18.353 -3.035 18.540 1.00 98.44 189 THR A CA 1
ATOM 1436 C C . THR A 1 189 ? -17.549 -3.823 17.497 1.00 98.44 189 THR A C 1
ATOM 1438 O O . THR A 1 189 ? -17.327 -3.352 16.383 1.00 98.44 189 THR A O 1
ATOM 1441 N N . ALA A 1 190 ? -17.143 -5.058 17.815 1.00 98.06 190 ALA A N 1
ATOM 1442 C CA . ALA A 1 190 ? -16.445 -5.922 16.853 1.00 98.06 190 ALA A CA 1
ATOM 1443 C C . ALA A 1 190 ? -17.270 -6.196 15.580 1.00 98.06 190 ALA A C 1
ATOM 1445 O O . ALA A 1 190 ? -16.706 -6.270 14.493 1.00 98.06 190 ALA A O 1
ATOM 1446 N N . SER A 1 191 ? -18.597 -6.317 15.698 1.00 98.12 191 SER A N 1
ATOM 1447 C CA . SER A 1 191 ? -19.495 -6.503 14.551 1.00 98.12 191 SER A CA 1
ATOM 1448 C C . SER A 1 191 ? -19.587 -5.255 13.679 1.00 98.12 191 SER A C 1
ATOM 1450 O O . SER A 1 191 ? -19.599 -5.363 12.458 1.00 98.12 191 SER A O 1
ATOM 1452 N N . GLU A 1 192 ? -19.617 -4.070 14.291 1.00 98.25 192 GLU A N 1
ATOM 1453 C CA . GLU A 1 192 ? -19.605 -2.807 13.547 1.00 98.25 192 GLU A CA 1
ATOM 1454 C C . GLU A 1 192 ? -18.258 -2.587 12.855 1.00 98.25 192 GLU A C 1
ATOM 1456 O O . GLU A 1 192 ? -18.241 -2.092 11.737 1.00 98.25 192 GLU A O 1
ATOM 1461 N N . LEU A 1 193 ? -17.142 -2.987 13.476 1.00 97.88 193 LEU A N 1
ATOM 1462 C CA . LEU A 1 193 ? -15.818 -2.968 12.844 1.00 97.88 193 LEU A CA 1
ATOM 1463 C C . LEU A 1 193 ? -15.708 -3.970 11.691 1.00 97.88 193 LEU A C 1
ATOM 1465 O O . LEU A 1 193 ? -15.119 -3.650 10.668 1.00 97.88 193 LEU A O 1
ATOM 1469 N N . LEU A 1 194 ? -16.295 -5.164 11.814 1.00 97.38 194 LEU A N 1
ATOM 1470 C CA . LEU A 1 194 ? -16.355 -6.113 10.699 1.00 97.38 194 LEU A CA 1
ATOM 1471 C C . LEU A 1 194 ? -17.088 -5.508 9.497 1.00 97.38 194 LEU A C 1
ATOM 1473 O O . LEU A 1 194 ? -16.649 -5.674 8.365 1.00 97.38 194 LEU A O 1
ATOM 1477 N N . ALA A 1 195 ? -18.178 -4.782 9.754 1.00 97.44 195 ALA A N 1
ATOM 1478 C CA . ALA A 1 195 ? -18.988 -4.145 8.722 1.00 97.44 195 ALA A CA 1
ATOM 1479 C C . ALA A 1 195 ? -18.296 -2.961 8.022 1.00 97.44 195 ALA A C 1
ATOM 1481 O O . ALA A 1 195 ? -18.796 -2.509 6.996 1.00 97.44 195 ALA A O 1
ATOM 1482 N N . THR A 1 196 ? -17.172 -2.450 8.545 1.00 97.19 196 THR A N 1
ATOM 1483 C CA . THR A 1 196 ? -16.385 -1.422 7.843 1.00 97.19 196 THR A CA 1
ATOM 1484 C C . THR A 1 196 ? -15.388 -2.004 6.847 1.00 97.19 196 THR A C 1
ATOM 1486 O O . THR A 1 196 ? -14.830 -1.243 6.062 1.00 97.19 196 THR A O 1
ATOM 1489 N N . LEU A 1 197 ? -15.140 -3.318 6.865 1.00 95.31 197 LEU A N 1
ATOM 1490 C CA . LEU A 1 197 ? -14.257 -3.963 5.895 1.00 95.31 197 LEU A CA 1
ATOM 1491 C C . LEU A 1 197 ? -14.964 -4.114 4.545 1.00 95.31 197 LEU A C 1
ATOM 1493 O O . LEU A 1 197 ? -16.126 -4.518 4.483 1.0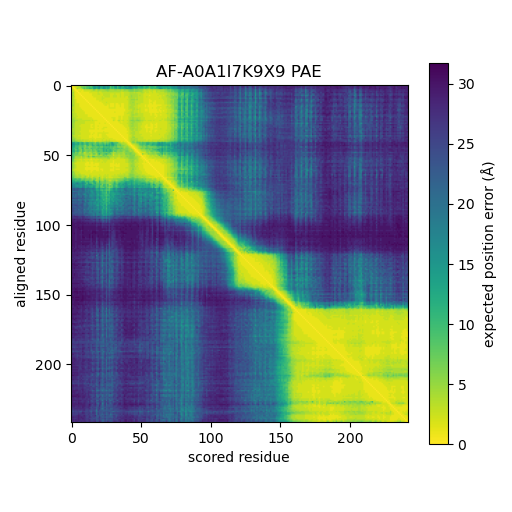0 95.31 197 LEU A O 1
ATOM 1497 N N . ASP A 1 198 ? -14.248 -3.810 3.467 1.00 93.94 198 ASP A N 1
ATOM 1498 C CA . ASP A 1 198 ? -14.714 -4.066 2.109 1.00 93.94 198 ASP A CA 1
ATOM 1499 C C . ASP A 1 198 ? -14.610 -5.559 1.744 1.00 93.94 198 ASP A C 1
ATOM 1501 O O . ASP A 1 198 ? -13.982 -6.371 2.434 1.00 93.94 198 ASP A O 1
ATOM 1505 N N . ALA A 1 199 ? -15.284 -5.939 0.654 1.00 91.06 199 ALA A N 1
ATOM 1506 C CA . ALA A 1 199 ? -15.290 -7.318 0.173 1.00 91.06 199 ALA A CA 1
ATOM 1507 C C . ALA A 1 199 ? -13.874 -7.802 -0.191 1.00 91.06 199 ALA A C 1
ATOM 1509 O O . ALA A 1 199 ? -13.519 -8.940 0.120 1.00 91.06 199 ALA A O 1
ATOM 1510 N N . ASP A 1 200 ? -13.054 -6.918 -0.760 1.00 87.31 200 ASP A N 1
ATOM 1511 C CA . ASP A 1 200 ? -11.692 -7.224 -1.197 1.00 87.31 200 ASP A CA 1
ATOM 1512 C C . ASP A 1 200 ? -10.773 -7.559 -0.009 1.00 87.31 200 ASP A C 1
ATOM 1514 O O . ASP A 1 200 ? -10.012 -8.531 -0.059 1.00 87.31 200 ASP A O 1
ATOM 1518 N N . ALA A 1 201 ? -10.861 -6.824 1.108 1.00 88.19 201 ALA A N 1
ATOM 1519 C CA . ALA A 1 201 ? -10.106 -7.131 2.322 1.00 88.19 201 ALA A CA 1
ATOM 1520 C C . ALA A 1 201 ? -10.539 -8.462 2.948 1.00 88.19 201 ALA A C 1
ATOM 1522 O O . ALA A 1 201 ? -9.693 -9.199 3.467 1.00 88.19 201 ALA A O 1
ATOM 1523 N N . LEU A 1 202 ? -11.836 -8.788 2.897 1.00 91.62 202 LEU A N 1
ATOM 1524 C CA . LEU A 1 202 ? -12.359 -10.066 3.385 1.00 91.62 202 LEU A CA 1
ATOM 1525 C C . LEU A 1 202 ? -11.858 -11.241 2.532 1.00 91.62 202 LEU A C 1
ATOM 1527 O O . LEU A 1 202 ? -11.399 -12.242 3.088 1.00 91.62 202 LEU A O 1
ATOM 1531 N N . GLU A 1 203 ? -11.870 -11.108 1.204 1.00 86.44 203 GLU A N 1
ATOM 1532 C CA . GLU A 1 203 ? -11.363 -12.129 0.278 1.00 86.44 203 GLU A CA 1
ATOM 1533 C C . GLU A 1 203 ? -9.842 -12.317 0.412 1.00 86.44 203 GLU A C 1
ATOM 1535 O O . GLU A 1 203 ? -9.331 -13.444 0.480 1.00 86.44 203 GLU A O 1
ATOM 1540 N N . MET A 1 204 ? -9.096 -11.217 0.539 1.00 82.94 204 MET A N 1
ATOM 1541 C CA . MET A 1 204 ? -7.656 -11.260 0.793 1.00 82.94 204 MET A CA 1
ATOM 1542 C C . MET A 1 204 ? -7.341 -11.979 2.111 1.00 82.94 204 MET A C 1
ATOM 1544 O O . MET A 1 204 ? -6.414 -12.790 2.178 1.00 82.94 204 MET A O 1
ATOM 1548 N N . ALA A 1 205 ? -8.117 -11.722 3.164 1.00 89.06 205 ALA A N 1
ATOM 1549 C CA . ALA A 1 205 ? -7.926 -12.382 4.446 1.00 89.06 205 ALA A CA 1
ATOM 1550 C C . ALA A 1 205 ? -8.194 -13.888 4.377 1.00 89.06 205 ALA A C 1
ATOM 1552 O O . ALA A 1 205 ? -7.417 -14.679 4.919 1.00 89.06 205 ALA A O 1
ATOM 1553 N N . GLU A 1 206 ? -9.267 -14.285 3.690 1.00 88.56 206 GLU A N 1
ATOM 1554 C CA . GLU A 1 206 ? -9.640 -15.688 3.528 1.00 88.56 206 GLU A CA 1
ATOM 1555 C C . GLU A 1 206 ? -8.608 -16.466 2.699 1.00 88.56 206 GLU A C 1
ATOM 1557 O O . GLU A 1 206 ? -8.280 -17.606 3.039 1.00 88.56 206 GLU A O 1
ATOM 1562 N N . SER A 1 207 ? -8.052 -15.849 1.654 1.00 78.50 207 SER A N 1
ATOM 1563 C CA . SER A 1 207 ? -7.049 -16.479 0.789 1.00 78.50 207 SER A CA 1
ATOM 1564 C C . SER A 1 207 ? -5.666 -16.593 1.444 1.00 78.50 207 SER A C 1
ATOM 1566 O O . SER A 1 207 ? -5.006 -17.628 1.312 1.00 78.50 207 SER A O 1
ATOM 1568 N N . ALA A 1 208 ? -5.217 -15.560 2.164 1.00 80.44 208 ALA A N 1
ATOM 1569 C CA . ALA A 1 208 ? -3.861 -15.493 2.711 1.00 80.44 208 ALA A CA 1
ATOM 1570 C C . ALA A 1 208 ? -3.741 -15.995 4.160 1.00 80.44 208 ALA A C 1
ATOM 1572 O O . ALA A 1 208 ? -2.665 -16.445 4.579 1.00 80.44 208 ALA A O 1
ATOM 1573 N N . PHE A 1 209 ? -4.816 -15.908 4.946 1.00 85.31 209 PHE A N 1
ATOM 1574 C CA . PHE A 1 209 ? -4.776 -16.142 6.387 1.00 85.31 209 PHE A CA 1
ATOM 1575 C C . PHE A 1 209 ? -5.888 -17.083 6.854 1.00 85.31 209 PHE A C 1
ATOM 1577 O O . PHE A 1 209 ? -5.730 -18.302 6.808 1.00 85.31 209 PHE A O 1
ATOM 1584 N N . GLU A 1 210 ? -6.954 -16.519 7.400 1.00 87.00 210 GLU A N 1
ATOM 1585 C CA . GLU A 1 210 ? -8.093 -17.211 7.974 1.00 87.00 210 GLU A CA 1
ATOM 1586 C C . GLU A 1 210 ? -9.331 -16.346 7.754 1.00 87.00 210 GLU A C 1
ATOM 1588 O O . GLU A 1 210 ? -9.233 -15.122 7.639 1.00 87.00 210 GLU A O 1
ATOM 1593 N N . ARG A 1 211 ? -10.496 -16.989 7.672 1.00 93.44 211 ARG A N 1
ATOM 1594 C CA . ARG A 1 211 ? -11.761 -16.280 7.502 1.00 93.44 211 ARG A CA 1
ATOM 1595 C C . ARG A 1 211 ? -11.967 -15.336 8.684 1.00 93.44 211 ARG A C 1
ATOM 1597 O O . ARG A 1 211 ? -11.958 -15.778 9.830 1.00 93.44 211 ARG A O 1
ATOM 1604 N N . ILE A 1 212 ? -12.170 -14.056 8.387 1.00 94.06 212 ILE A N 1
ATOM 1605 C CA . ILE A 1 212 ? -12.431 -13.049 9.409 1.00 94.06 212 ILE A CA 1
ATOM 1606 C C . ILE A 1 212 ? -13.892 -13.142 9.820 1.00 94.06 212 ILE A C 1
ATOM 1608 O O . ILE A 1 212 ? -14.798 -13.043 8.993 1.00 94.06 212 ILE A O 1
ATOM 1612 N N . ASP A 1 213 ? -14.109 -13.321 11.114 1.00 96.56 213 ASP A N 1
ATOM 1613 C CA . ASP A 1 213 ? -15.417 -13.221 11.735 1.00 96.56 213 ASP A CA 1
ATOM 1614 C C . ASP A 1 213 ? -15.376 -12.267 12.937 1.00 96.56 213 ASP A C 1
ATOM 1616 O O . ASP A 1 213 ? -14.323 -11.769 13.354 1.00 96.56 213 ASP A O 1
ATOM 1620 N N . THR A 1 214 ? -16.553 -11.997 13.499 1.00 97.31 214 THR A N 1
ATOM 1621 C CA . THR A 1 214 ? -16.712 -11.104 14.652 1.00 97.31 214 THR A CA 1
ATOM 1622 C C . THR A 1 214 ? -15.899 -11.571 15.862 1.00 97.31 214 THR A C 1
ATOM 1624 O O . THR A 1 214 ? -15.396 -10.741 16.619 1.00 97.31 214 THR A O 1
ATOM 1627 N N . SER A 1 215 ? -15.749 -12.887 16.051 1.00 96.81 215 SER A N 1
ATOM 1628 C CA . SER A 1 215 ? -15.026 -13.454 17.192 1.00 96.81 215 SER A CA 1
ATOM 1629 C C . SER A 1 215 ? -13.522 -13.215 17.076 1.00 96.81 215 SER A C 1
ATOM 1631 O O . SER A 1 215 ? -12.890 -12.786 18.043 1.00 96.81 215 SER A O 1
ATOM 1633 N N . LEU A 1 216 ? -12.970 -13.377 15.872 1.00 95.62 216 LEU A N 1
ATOM 1634 C CA . LEU A 1 216 ? -11.570 -13.123 15.579 1.00 95.62 216 LEU A CA 1
ATOM 1635 C C . LEU A 1 216 ? -11.237 -11.638 15.726 1.00 95.62 216 LEU A C 1
ATOM 1637 O O . LEU A 1 216 ? -10.221 -11.294 16.328 1.00 95.62 216 LEU A O 1
ATOM 1641 N N . ILE A 1 217 ? -12.101 -10.744 15.232 1.00 96.94 217 ILE A N 1
ATOM 1642 C CA . ILE A 1 217 ? -11.915 -9.298 15.421 1.00 96.94 217 ILE A CA 1
ATOM 1643 C C . ILE A 1 217 ? -11.931 -8.953 16.910 1.00 96.94 217 ILE A C 1
ATOM 1645 O O . ILE A 1 217 ? -11.024 -8.263 17.375 1.00 96.94 217 ILE A O 1
ATOM 1649 N N . ALA A 1 218 ? -12.901 -9.465 17.673 1.00 97.50 218 ALA A N 1
ATOM 1650 C CA . ALA A 1 218 ? -12.963 -9.239 19.115 1.00 97.50 218 ALA A CA 1
ATOM 1651 C C . ALA A 1 218 ? -11.696 -9.743 19.834 1.00 97.50 218 ALA A C 1
ATOM 1653 O O . ALA A 1 218 ? -11.149 -9.039 20.685 1.00 97.50 218 ALA A O 1
ATOM 1654 N N . GLU A 1 219 ? -11.178 -10.918 19.458 1.00 96.81 219 GLU A N 1
ATOM 1655 C CA . GLU A 1 219 ? -9.925 -11.464 19.988 1.00 96.81 219 GLU A CA 1
ATOM 1656 C C . GLU A 1 219 ? -8.733 -10.549 19.673 1.00 96.81 219 GLU A C 1
ATOM 1658 O O . GLU A 1 219 ? -7.989 -10.164 20.583 1.00 96.81 219 GLU A O 1
ATOM 1663 N N . LYS A 1 220 ? -8.550 -10.171 18.400 1.00 96.19 220 LYS A N 1
ATOM 1664 C CA . LYS A 1 220 ? -7.407 -9.359 17.957 1.00 96.19 220 LYS A CA 1
ATOM 1665 C C . LYS A 1 220 ? -7.448 -7.958 18.545 1.00 96.19 220 LYS A C 1
ATOM 1667 O O . LYS A 1 220 ? -6.431 -7.502 19.066 1.00 96.19 220 LYS A O 1
ATOM 1672 N N . VAL A 1 221 ? -8.601 -7.294 18.528 1.00 96.62 221 VAL A N 1
ATOM 1673 C CA . VAL A 1 221 ? -8.767 -5.972 19.147 1.00 96.62 221 VAL A CA 1
ATOM 1674 C C . VAL A 1 221 ? -8.572 -6.074 20.662 1.00 96.62 221 VAL A C 1
ATOM 1676 O O . VAL A 1 221 ? -7.827 -5.281 21.236 1.00 96.62 221 VAL A O 1
ATOM 1679 N N . GLY A 1 222 ? -9.120 -7.104 21.314 1.00 96.44 222 GLY A N 1
ATOM 1680 C CA . GLY A 1 222 ? -8.926 -7.355 22.744 1.00 96.44 222 GLY A CA 1
ATOM 1681 C C . GLY A 1 222 ? -7.463 -7.597 23.134 1.00 96.44 222 GLY A C 1
ATOM 1682 O O . GLY A 1 222 ? -7.005 -7.150 24.187 1.00 96.44 222 GLY A O 1
ATOM 1683 N N . GLU A 1 223 ? -6.673 -8.259 22.286 1.00 96.31 223 GLU A N 1
ATOM 1684 C CA . GLU A 1 223 ? -5.225 -8.370 22.478 1.00 96.31 223 GLU A CA 1
ATOM 1685 C C . GLU A 1 223 ? -4.527 -7.001 22.414 1.00 96.31 223 GLU A C 1
ATOM 1687 O O . GLU A 1 223 ? -3.632 -6.731 23.219 1.00 96.31 223 GLU A O 1
ATOM 1692 N N . ARG A 1 224 ? -4.953 -6.108 21.513 1.00 95.50 224 ARG A N 1
ATOM 1693 C CA . ARG A 1 224 ? -4.402 -4.746 21.407 1.00 95.50 224 ARG A CA 1
ATOM 1694 C C . ARG A 1 224 ? -4.793 -3.865 22.594 1.00 95.50 224 ARG A C 1
ATOM 1696 O O . ARG A 1 224 ? -3.912 -3.206 23.145 1.00 95.50 224 ARG A O 1
ATOM 1703 N N . VAL A 1 225 ? -6.036 -3.961 23.072 1.00 96.88 225 VAL A N 1
ATOM 1704 C CA . VAL A 1 225 ? -6.488 -3.308 24.315 1.00 96.88 225 VAL A CA 1
ATOM 1705 C C . VAL A 1 225 ? -5.630 -3.753 25.504 1.00 96.88 225 VAL A C 1
ATOM 1707 O O . VAL A 1 225 ? -5.102 -2.913 26.231 1.00 96.88 225 VAL A O 1
ATOM 1710 N N . ARG A 1 226 ? -5.398 -5.066 25.675 1.00 96.12 226 ARG A N 1
ATOM 1711 C CA . ARG A 1 226 ? -4.536 -5.597 26.754 1.00 96.12 226 ARG A CA 1
ATOM 1712 C C . ARG A 1 226 ? -3.102 -5.073 26.681 1.00 96.12 226 ARG A C 1
ATOM 1714 O O . ARG A 1 226 ? -2.483 -4.823 27.711 1.00 96.12 226 ARG A O 1
ATOM 1721 N N . ARG A 1 227 ? -2.580 -4.882 25.467 1.00 94.50 227 ARG A N 1
ATOM 1722 C CA . ARG A 1 227 ? -1.253 -4.299 25.215 1.00 94.50 227 ARG A CA 1
ATOM 1723 C C . ARG A 1 227 ? -1.233 -2.767 25.292 1.00 94.50 227 ARG A C 1
ATOM 1725 O O . ARG A 1 227 ? -0.176 -2.191 25.052 1.00 94.50 227 ARG A O 1
ATOM 1732 N N . LYS A 1 228 ? -2.362 -2.120 25.614 1.00 94.06 228 LYS A N 1
ATOM 1733 C CA . LYS A 1 228 ? -2.537 -0.657 25.630 1.00 94.06 228 LYS A CA 1
ATOM 1734 C C . LYS A 1 228 ? -2.095 -0.008 24.314 1.00 94.06 228 LYS A C 1
ATOM 1736 O O . LYS A 1 228 ? -1.393 0.998 24.313 1.00 94.06 228 LYS A O 1
ATOM 1741 N N . ASN A 1 229 ? -2.463 -0.631 23.195 1.00 90.94 229 ASN A N 1
ATOM 1742 C CA . ASN A 1 229 ? -2.096 -0.190 21.855 1.00 90.94 229 ASN A CA 1
ATOM 1743 C C . ASN A 1 229 ? -3.353 -0.037 20.987 1.00 90.94 229 ASN A C 1
ATOM 1745 O O . ASN A 1 229 ? -4.222 -0.905 21.028 1.00 90.94 229 ASN A O 1
ATOM 1749 N N . TYR A 1 230 ? -3.423 1.035 20.192 1.00 92.06 230 TYR A N 1
ATOM 1750 C CA . TYR A 1 230 ? -4.532 1.453 19.313 1.00 92.06 230 TYR A CA 1
ATOM 1751 C C . TYR A 1 230 ? -5.890 1.738 19.971 1.00 92.06 230 TYR A C 1
ATOM 1753 O O . TYR A 1 230 ? -6.527 2.719 19.597 1.00 92.06 230 TYR A O 1
ATOM 1761 N N . PHE A 1 231 ? -6.342 0.905 20.913 1.00 96.81 231 PHE A N 1
ATOM 1762 C CA . PHE A 1 231 ? -7.714 0.926 21.416 1.00 96.81 231 PHE A CA 1
ATOM 1763 C C . PHE A 1 231 ? -7.801 0.904 22.942 1.00 96.81 231 PHE A C 1
ATOM 1765 O O . PHE A 1 231 ? -6.963 0.314 23.632 1.00 96.81 231 PHE A O 1
ATOM 1772 N N . ARG A 1 232 ? -8.887 1.478 23.456 1.00 97.31 232 ARG A N 1
ATOM 1773 C CA . ARG A 1 232 ? -9.412 1.281 24.810 1.00 97.31 232 ARG A CA 1
ATOM 1774 C C . ARG A 1 232 ? -10.814 0.686 24.722 1.00 97.31 232 ARG A C 1
ATOM 1776 O O . ARG A 1 232 ? -11.544 0.961 23.775 1.00 97.31 232 ARG A O 1
ATOM 1783 N N . GLN A 1 233 ? -11.194 -0.133 25.696 1.00 97.69 233 GLN A N 1
ATOM 1784 C CA . GLN A 1 233 ? -12.556 -0.661 25.775 1.00 97.69 233 GLN A CA 1
ATOM 1785 C C . GLN A 1 233 ? -13.401 0.241 26.679 1.00 97.69 233 GLN A C 1
ATOM 1787 O O . GLN A 1 233 ? -12.970 0.590 27.779 1.00 97.69 233 GLN A O 1
ATOM 1792 N N . THR A 1 234 ? -14.578 0.641 26.207 1.00 97.44 234 THR A N 1
ATOM 1793 C CA . THR A 1 234 ? -15.550 1.412 26.987 1.00 97.44 234 THR A CA 1
ATOM 1794 C C . THR A 1 234 ? -16.339 0.491 27.930 1.00 97.44 234 THR A C 1
ATOM 1796 O O . THR A 1 234 ? -16.384 -0.723 27.703 1.00 97.44 234 THR A O 1
ATOM 1799 N N . PRO A 1 235 ? -16.992 1.034 28.977 1.00 96.44 235 PRO A N 1
ATOM 1800 C CA . PRO A 1 235 ? -17.831 0.242 29.884 1.00 96.44 235 PRO A CA 1
ATOM 1801 C C . PRO A 1 235 ? -18.952 -0.528 29.172 1.00 96.44 235 PRO A C 1
ATOM 1803 O O . PRO A 1 235 ? -19.296 -1.630 29.586 1.00 96.44 235 PRO A O 1
ATOM 1806 N N . ASP A 1 236 ? -19.451 0.009 28.057 1.00 95.75 236 ASP A N 1
ATOM 1807 C CA . ASP A 1 236 ? -20.524 -0.588 27.250 1.00 95.75 236 ASP A CA 1
ATOM 1808 C C . ASP A 1 236 ? -20.033 -1.709 26.313 1.00 95.75 236 ASP A C 1
ATOM 1810 O O . ASP A 1 236 ? -20.768 -2.175 25.442 1.00 95.75 236 ASP A O 1
ATOM 1814 N N . GLY A 1 237 ? -18.764 -2.115 26.429 1.00 94.44 237 GLY A N 1
ATOM 1815 C CA . GLY A 1 237 ? -18.168 -3.174 25.615 1.00 94.44 237 GLY A CA 1
ATOM 1816 C C . GLY A 1 237 ? -17.774 -2.751 24.197 1.00 94.44 237 GLY A C 1
ATOM 1817 O O . GLY A 1 237 ? -17.397 -3.610 23.399 1.00 94.44 237 GLY A O 1
ATOM 1818 N N . ARG A 1 238 ? -17.819 -1.452 23.874 1.00 97.94 238 ARG A N 1
ATOM 1819 C CA . ARG A 1 238 ? -17.348 -0.909 22.590 1.00 97.94 238 ARG A CA 1
ATOM 1820 C C . ARG A 1 238 ? -15.850 -0.620 22.635 1.00 97.94 238 ARG A C 1
ATOM 1822 O O . ARG A 1 238 ? -15.270 -0.428 23.702 1.00 97.94 238 ARG A O 1
ATOM 1829 N N . TYR A 1 239 ? -15.223 -0.567 21.471 1.00 97.81 239 TYR A N 1
ATOM 1830 C CA . TYR A 1 239 ? -13.831 -0.173 21.313 1.00 97.81 239 TYR A CA 1
ATOM 1831 C C . TYR A 1 239 ? -13.758 1.279 20.859 1.00 97.81 239 TYR A C 1
ATOM 1833 O O . TYR A 1 239 ? -14.440 1.683 19.918 1.00 97.81 239 TYR A O 1
ATOM 1841 N N . ASP A 1 240 ? -12.925 2.050 21.542 1.00 97.94 240 ASP A N 1
ATOM 1842 C CA . ASP A 1 240 ? -12.615 3.438 21.232 1.00 97.94 240 ASP A CA 1
ATOM 1843 C C . ASP A 1 240 ? -11.119 3.570 20.913 1.00 97.94 240 ASP A C 1
ATOM 1845 O O . ASP A 1 240 ? -10.313 2.751 21.364 1.00 97.94 240 ASP A O 1
ATOM 1849 N N . ALA A 1 241 ? -10.737 4.572 20.128 1.00 96.75 241 ALA A N 1
ATOM 1850 C CA . ALA A 1 241 ? -9.343 4.816 19.783 1.00 96.75 241 ALA A CA 1
ATOM 1851 C C . ALA A 1 241 ? -8.597 5.420 20.987 1.00 96.75 241 ALA A C 1
ATOM 1853 O O . ALA A 1 241 ? -9.169 6.186 21.765 1.00 96.75 241 ALA A O 1
ATOM 1854 N N . LEU A 1 242 ? -7.324 5.047 21.150 1.00 91.56 242 LEU A N 1
ATOM 1855 C CA . LEU A 1 242 ? -6.408 5.701 22.093 1.00 91.56 242 LEU A CA 1
ATOM 1856 C C . LEU A 1 242 ? -5.947 7.075 21.590 1.00 91.56 242 LEU A C 1
ATOM 1858 O O . LEU A 1 242 ? -5.809 7.259 20.352 1.00 91.56 242 LEU A O 1
#

pLDDT: mean 78.75, std 18.11, range [39.44, 98.56]

Secondary structure (DSSP, 8-state):
---HHHHHHHHHHHHHHHHHHHHHTT----HHHHHHHHHHH-SSGGGGS-HHHHHHHHHHHHHHTT--TTTGGGT--HHHHHHHHHHHHHHHHTS------------------------HHHHHHHHHHHHHHHHHHHHHHHHHHH----------S---SHHHHHHHHHHHHHHHHHHHHHHHH--B-HHHHHTTS-HHHHHHHHHHS----HHHHHHHHHHHHHTT-SEEE-TTS-EEE-

Mean predicted aligned error: 18.6 Å

Solvent-accessible surface area (backbone atoms only — not comparable to full-atom values): 14607 Å² total; per-residue (Å²): 130,85,57,72,65,59,58,52,52,55,51,42,55,53,51,48,56,48,44,52,52,31,52,77,68,59,42,77,84,41,73,65,53,43,53,51,48,41,60,71,72,29,84,67,75,45,77,74,65,53,78,81,52,48,59,59,51,50,52,51,47,33,59,77,69,64,61,47,80,79,52,56,72,62,77,56,57,69,72,55,50,52,52,49,53,52,50,54,52,54,53,60,72,65,54,78,82,76,77,92,81,80,92,83,80,85,88,85,82,88,76,95,74,82,92,84,70,83,63,63,66,59,57,54,49,50,50,52,52,50,51,51,52,51,53,52,50,52,51,51,51,51,53,56,69,67,51,60,76,74,75,88,68,88,62,96,57,82,71,70,64,69,67,36,53,53,51,48,52,52,51,54,52,50,52,50,53,48,36,53,50,21,73,73,74,42,66,36,38,42,60,58,51,56,69,69,57,53,72,66,62,51,52,50,33,44,76,76,70,53,75,82,47,49,66,56,45,41,51,55,52,49,52,30,33,75,67,70,40,71,31,42,73,46,96,87,70,25,38,31,59,107

Radius of gyration: 27.74 Å; Cα contacts (8 Å, |Δi|>4): 133; chains: 1; bounding box: 73×64×66 Å

Foldseek 3Di:
DPPPVVLVVVVLVLLLVLQVVCLVVLHQDDLVSSVVSLVVVDPPPSPPDDSVCSVVSVVVSCVVVVDDRVVSNVPDDPVVVVVVVVVVVVVVVPDPCPDPDDDDDDDDDDDDDDPPDDDCVVVVVVVVVVVVVVVVVVVVVVVVVPPDPPPPPPPPDPDDDPLNVVVVVLLVVLLVQLQVVCVVPNWAALVVSVVSDDPVNQVVCVVSHNRDDSVVSLVSVVVCCVVVHQWHADPVRTTHGD